Protein AF-A0A8J8BL76-F1 (afdb_monomer)

Radius of gyration: 21.66 Å; Cα contacts (8 Å, |Δi|>4): 478; chains: 1; bounding box: 55×35×61 Å

Structure (mmCIF, N/CA/C/O backbone):
data_AF-A0A8J8BL76-F1
#
_entry.id   AF-A0A8J8BL76-F1
#
loop_
_atom_site.group_PDB
_atom_site.id
_atom_site.type_symbol
_atom_site.label_atom_id
_atom_site.label_alt_id
_atom_site.label_comp_id
_atom_site.label_asym_id
_atom_site.label_entity_id
_atom_site.label_seq_id
_atom_site.pdbx_PDB_ins_code
_atom_site.Cartn_x
_atom_site.Cartn_y
_atom_site.Cartn_z
_atom_site.occupancy
_atom_site.B_iso_or_equiv
_atom_site.auth_seq_id
_atom_site.auth_comp_id
_atom_site.auth_asym_id
_atom_site.auth_atom_id
_atom_site.pdbx_PDB_model_num
ATOM 1 N N . MET A 1 1 ? -15.005 -2.406 31.995 1.00 82.94 1 MET A N 1
ATOM 2 C CA . MET A 1 1 ? -14.512 -1.955 30.675 1.00 82.94 1 MET A CA 1
ATOM 3 C C . MET A 1 1 ? -13.315 -2.784 30.218 1.00 82.94 1 MET A C 1
ATOM 5 O O . MET A 1 1 ? -13.527 -3.658 29.396 1.00 82.94 1 MET A O 1
ATOM 9 N N . LEU A 1 2 ? -12.096 -2.584 30.746 1.00 85.88 2 LEU A N 1
ATOM 10 C CA . LEU A 1 2 ? -10.885 -3.242 30.212 1.00 85.88 2 LEU A CA 1
ATOM 11 C C . LEU A 1 2 ? -10.950 -4.780 30.214 1.00 85.88 2 LEU A C 1
ATOM 13 O O . LEU A 1 2 ? -10.628 -5.379 29.198 1.00 85.88 2 LEU A O 1
ATOM 17 N N . ASN A 1 3 ? -11.451 -5.409 31.284 1.00 87.38 3 ASN A N 1
ATOM 18 C CA . ASN A 1 3 ? -11.612 -6.875 31.344 1.00 87.38 3 ASN A CA 1
ATOM 19 C C . ASN A 1 3 ? -12.500 -7.432 30.224 1.00 87.38 3 ASN A C 1
ATOM 21 O O . ASN A 1 3 ? -12.313 -8.555 29.773 1.00 87.38 3 ASN A O 1
ATOM 25 N N . GLU A 1 4 ? -13.481 -6.648 29.781 1.00 82.69 4 GLU A N 1
ATOM 26 C CA . GLU A 1 4 ? -14.380 -7.054 28.708 1.00 82.69 4 GLU A CA 1
ATOM 27 C C . GLU A 1 4 ? -13.699 -6.868 27.348 1.00 82.69 4 GLU A C 1
ATOM 29 O O . GLU A 1 4 ? -13.672 -7.803 26.548 1.00 82.69 4 GLU A O 1
ATOM 34 N N . LEU A 1 5 ? -13.065 -5.706 27.134 1.00 85.00 5 LEU A N 1
ATOM 35 C CA . LEU A 1 5 ? -12.304 -5.386 25.920 1.00 85.00 5 LEU A CA 1
ATOM 36 C C . LEU A 1 5 ? -11.169 -6.384 25.656 1.00 85.00 5 LEU A C 1
ATOM 38 O O . LEU A 1 5 ? -10.986 -6.811 24.520 1.00 85.00 5 LEU A O 1
ATOM 42 N N . PHE A 1 6 ? -10.443 -6.777 26.703 1.00 87.38 6 PHE A N 1
ATOM 43 C CA . PHE A 1 6 ? -9.298 -7.687 26.633 1.00 87.38 6 PHE A CA 1
ATOM 44 C C . PHE A 1 6 ? -9.645 -9.138 27.010 1.00 87.38 6 PHE A C 1
ATOM 46 O O . PHE A 1 6 ? -8.766 -9.925 27.355 1.00 87.38 6 PHE A O 1
ATOM 53 N N . SER A 1 7 ? -10.921 -9.522 26.906 1.00 90.44 7 SER A N 1
ATOM 54 C CA . SER A 1 7 ? -11.299 -10.939 26.810 1.00 90.44 7 SER A CA 1
ATOM 55 C C . SER A 1 7 ? -10.705 -11.562 25.539 1.00 90.44 7 SER A C 1
ATOM 57 O O . SER A 1 7 ? -10.448 -10.843 24.577 1.00 90.44 7 SER A O 1
ATOM 59 N N . SER A 1 8 ? -10.524 -12.887 25.477 1.00 88.31 8 SER A N 1
ATOM 60 C CA . SER A 1 8 ? -9.943 -13.554 24.293 1.00 88.31 8 SER A CA 1
ATOM 61 C C . SER A 1 8 ? -10.646 -13.155 22.987 1.00 88.31 8 SER A C 1
ATOM 63 O O . SER A 1 8 ? -10.014 -12.671 22.052 1.00 88.31 8 SER A O 1
ATOM 65 N N . SER A 1 9 ? -11.977 -13.234 22.960 1.00 88.25 9 SER A N 1
ATOM 66 C CA . SER A 1 9 ? -12.780 -12.815 21.808 1.00 88.25 9 SER A CA 1
ATOM 67 C C . SER A 1 9 ? -12.799 -11.296 21.581 1.00 88.25 9 SER A C 1
ATOM 69 O O . SER A 1 9 ? -12.959 -10.856 20.444 1.00 88.25 9 SER A O 1
ATOM 71 N N . GLY A 1 10 ? -12.666 -10.481 22.634 1.00 92.69 10 GLY A N 1
ATOM 72 C CA . GLY A 1 10 ? -12.537 -9.025 22.509 1.00 92.69 10 GLY A CA 1
ATOM 73 C C . GLY A 1 10 ? -11.226 -8.622 21.840 1.00 92.69 10 GLY A C 1
ATOM 74 O O . GLY A 1 10 ? -11.237 -7.814 20.910 1.00 92.69 10 GLY A O 1
ATOM 75 N N . VAL A 1 11 ? -10.127 -9.274 22.230 1.00 94.94 11 VAL A N 1
ATOM 76 C CA . VAL A 1 11 ? -8.810 -9.127 21.607 1.00 94.94 11 VAL A CA 1
ATOM 77 C C . VAL A 1 11 ? -8.869 -9.497 20.126 1.00 94.94 11 VAL A C 1
ATOM 79 O O . VAL A 1 11 ? -8.365 -8.737 19.307 1.00 94.94 11 VAL A O 1
ATOM 82 N N . ASP A 1 12 ? -9.527 -10.597 19.752 1.00 95.12 12 ASP A N 1
ATOM 83 C CA . ASP A 1 12 ? -9.634 -11.001 18.343 1.00 95.12 12 ASP A CA 1
ATOM 84 C C . ASP A 1 12 ? -10.415 -9.992 17.487 1.00 95.12 12 ASP A C 1
ATOM 86 O O . ASP A 1 12 ? -10.011 -9.677 16.366 1.00 95.12 12 ASP A O 1
ATOM 90 N N . ILE A 1 13 ? -11.509 -9.435 18.016 1.00 96.62 13 ILE A N 1
ATOM 91 C CA . ILE A 1 13 ? -12.300 -8.406 17.325 1.00 96.62 13 ILE A CA 1
ATOM 92 C C . ILE A 1 13 ? -11.504 -7.103 17.188 1.00 96.62 13 ILE A C 1
ATOM 94 O O . ILE A 1 13 ? -11.452 -6.527 16.098 1.00 96.62 13 ILE A O 1
ATOM 98 N N . LEU A 1 14 ? -10.871 -6.646 18.272 1.00 96.50 14 LEU A N 1
ATOM 99 C CA . LEU A 1 14 ? -10.020 -5.457 18.256 1.00 96.50 14 LEU A CA 1
ATOM 100 C C . LEU A 1 14 ? -8.841 -5.628 17.296 1.00 96.50 14 LEU A C 1
ATOM 102 O O . LEU A 1 14 ? -8.562 -4.714 16.526 1.00 96.50 14 LEU A O 1
ATOM 106 N N . ARG A 1 15 ? -8.213 -6.810 17.259 1.00 95.31 15 ARG A N 1
ATOM 107 C CA . ARG A 1 15 ? -7.109 -7.106 16.341 1.00 95.31 15 ARG A CA 1
ATOM 108 C C . ARG A 1 15 ? -7.522 -6.918 14.887 1.00 95.31 15 ARG A C 1
ATOM 110 O O . ARG A 1 15 ? -6.814 -6.241 14.149 1.00 95.31 15 ARG A O 1
ATOM 117 N N . VAL A 1 16 ? -8.678 -7.450 14.481 1.00 95.50 16 VAL A N 1
ATOM 118 C CA . VAL A 1 16 ? -9.190 -7.280 13.108 1.00 95.50 16 VAL A CA 1
ATOM 119 C C . VAL A 1 16 ? -9.443 -5.804 12.786 1.00 95.50 16 VAL A C 1
ATOM 121 O O . VAL A 1 16 ? -9.019 -5.323 11.735 1.00 95.50 16 VAL A O 1
ATOM 124 N N . LEU A 1 17 ? -10.076 -5.064 13.702 1.00 95.62 17 LEU A N 1
ATOM 125 C CA . LEU A 1 17 ? -10.344 -3.632 13.524 1.00 95.62 17 LEU A CA 1
ATOM 126 C C . LEU A 1 17 ? -9.051 -2.803 13.427 1.00 95.62 17 LEU A C 1
ATOM 128 O O . LEU A 1 17 ? -8.953 -1.918 12.580 1.00 95.62 17 LEU A O 1
ATOM 132 N N . CYS A 1 18 ? -8.050 -3.096 14.262 1.00 93.81 18 CYS A N 1
ATOM 133 C CA . CYS A 1 18 ? -6.768 -2.390 14.280 1.00 93.81 18 CYS A CA 1
ATOM 134 C C . CYS A 1 18 ? -5.845 -2.778 13.115 1.00 93.81 18 CYS A C 1
ATOM 136 O O . CYS A 1 18 ? -5.028 -1.960 12.699 1.00 93.81 18 CYS A O 1
ATOM 138 N N . MET A 1 19 ? -5.960 -3.996 12.573 1.00 90.31 19 MET A N 1
ATOM 139 C CA . MET A 1 19 ? -5.196 -4.437 11.397 1.00 90.31 19 MET A CA 1
ATOM 140 C C . MET A 1 19 ? -5.692 -3.813 10.089 1.00 90.31 19 MET A C 1
ATOM 142 O O . MET A 1 19 ? -4.948 -3.781 9.113 1.00 90.31 19 MET A O 1
ATOM 146 N N . ALA A 1 20 ? -6.931 -3.319 10.054 1.00 90.88 20 ALA A N 1
ATOM 147 C CA . ALA A 1 20 ? -7.507 -2.665 8.886 1.00 90.88 20 ALA A CA 1
ATOM 148 C C . ALA A 1 20 ? -8.243 -1.374 9.295 1.00 90.88 20 ALA A C 1
ATOM 150 O O . ALA A 1 20 ? -9.467 -1.296 9.160 1.00 90.88 20 ALA A O 1
ATOM 151 N N . PRO A 1 21 ? -7.517 -0.336 9.759 1.00 91.62 21 PRO A N 1
ATOM 152 C CA . PRO A 1 21 ? -8.112 0.831 10.422 1.00 91.62 21 PRO A CA 1
ATOM 153 C C . PRO A 1 21 ? -9.070 1.640 9.539 1.00 91.62 21 PRO A C 1
ATOM 155 O O . PRO A 1 21 ? -9.947 2.333 10.047 1.00 91.62 21 PRO A O 1
ATOM 158 N N . TYR A 1 22 ? -8.934 1.527 8.217 1.00 92.69 22 TYR A N 1
ATOM 159 C CA . TYR A 1 22 ? -9.787 2.200 7.235 1.00 92.69 22 TYR A CA 1
ATOM 160 C C . TYR A 1 22 ? -10.890 1.318 6.657 1.00 92.69 22 TYR A C 1
ATOM 162 O O . TYR A 1 22 ? -11.748 1.817 5.930 1.00 92.69 22 TYR A O 1
ATOM 170 N N . LYS A 1 23 ? -10.878 0.011 6.941 1.00 93.06 23 LYS A N 1
ATOM 171 C CA . LYS A 1 23 ? -11.893 -0.903 6.427 1.00 93.06 23 LYS A CA 1
ATOM 172 C C . LYS A 1 23 ? -13.168 -0.761 7.250 1.00 93.06 23 LYS A C 1
ATOM 174 O O . LYS A 1 23 ? -13.156 -0.843 8.474 1.00 93.06 23 LYS A O 1
ATOM 179 N N . GLU A 1 24 ? -14.276 -0.575 6.550 1.00 94.75 24 GLU A N 1
ATOM 180 C CA . GLU A 1 24 ? -15.608 -0.657 7.128 1.00 94.75 24 GLU A CA 1
ATOM 181 C C . GLU A 1 24 ? -16.103 -2.103 7.062 1.00 94.75 24 GLU A C 1
ATOM 183 O O . GLU A 1 24 ? -16.298 -2.650 5.978 1.00 94.75 24 GLU A O 1
ATOM 188 N N . PHE A 1 25 ? -16.313 -2.719 8.222 1.00 97.38 25 PHE A N 1
ATOM 189 C CA . PHE A 1 25 ? -16.780 -4.097 8.326 1.00 97.38 25 PHE A CA 1
ATOM 190 C C . PHE A 1 25 ? -18.280 -4.147 8.569 1.00 97.38 25 PHE A C 1
ATOM 192 O O . PHE A 1 25 ? -18.801 -3.405 9.399 1.00 97.38 25 PHE A O 1
ATOM 199 N N . TYR A 1 26 ? -18.974 -5.094 7.946 1.00 96.44 26 TYR A N 1
ATOM 200 C CA . TYR A 1 26 ? -20.301 -5.482 8.426 1.00 96.44 26 TYR A CA 1
ATOM 201 C C . TYR A 1 26 ? -20.203 -6.562 9.507 1.00 96.44 26 TYR A C 1
ATOM 203 O O . TYR A 1 26 ? -19.228 -7.307 9.575 1.00 96.44 26 TYR A O 1
ATOM 211 N N . LEU A 1 27 ? -21.241 -6.690 10.343 1.00 96.44 27 LEU A N 1
ATOM 212 C CA . LEU A 1 27 ? -21.228 -7.577 11.518 1.00 96.44 27 LEU A CA 1
ATOM 213 C C . LEU A 1 27 ? -20.762 -9.010 11.201 1.00 96.44 27 LEU A C 1
ATOM 215 O O . LEU A 1 27 ? -19.901 -9.551 11.889 1.00 96.44 27 LEU A O 1
ATOM 219 N N . ARG A 1 28 ? -21.332 -9.631 10.160 1.00 95.88 28 ARG A N 1
ATOM 220 C CA . ARG A 1 28 ? -21.001 -11.016 9.779 1.00 95.88 28 ARG A CA 1
ATOM 221 C C . ARG A 1 28 ? -19.577 -11.157 9.234 1.00 95.88 28 ARG A C 1
ATOM 223 O O . ARG A 1 28 ? -18.971 -12.206 9.424 1.00 95.88 28 ARG A O 1
ATOM 230 N N . GLU A 1 29 ? -19.051 -10.126 8.578 1.00 97.00 29 GLU A N 1
ATOM 231 C CA . GLU A 1 29 ? -17.660 -10.090 8.119 1.00 97.00 29 GLU A CA 1
ATOM 232 C C . GLU A 1 29 ? -16.710 -10.068 9.303 1.00 97.00 29 GLU A C 1
ATOM 234 O O . GLU A 1 29 ? -15.830 -10.916 9.399 1.00 97.00 29 GLU A O 1
ATOM 239 N N . LEU A 1 30 ? -16.946 -9.142 10.236 1.00 97.00 30 LEU A N 1
ATOM 240 C CA . LEU A 1 30 ? -16.112 -8.984 11.416 1.00 97.00 30 LEU A CA 1
ATOM 241 C C . LEU A 1 30 ? -16.139 -10.246 12.279 1.00 97.00 30 LEU A C 1
ATOM 243 O O . LEU A 1 30 ? -15.091 -10.696 12.732 1.00 97.00 30 LEU A O 1
ATOM 247 N N . ALA A 1 31 ? -17.314 -10.857 12.457 1.00 97.44 31 ALA A N 1
ATOM 248 C CA . ALA A 1 31 ? -17.462 -12.130 13.159 1.00 97.44 31 ALA A CA 1
ATOM 249 C C . ALA A 1 31 ? -16.626 -13.240 12.498 1.00 97.44 31 ALA A C 1
ATOM 251 O O . ALA A 1 31 ? -15.868 -13.937 13.169 1.00 97.44 31 ALA A O 1
ATOM 252 N N . LYS A 1 32 ? -16.700 -13.358 11.166 1.00 97.56 32 LYS A N 1
ATOM 253 C CA . LYS A 1 32 ? -15.932 -14.344 10.397 1.00 97.56 32 LYS A CA 1
ATOM 254 C C . LYS A 1 32 ? -14.423 -14.118 10.512 1.00 97.56 32 LYS A C 1
ATOM 256 O O . LYS A 1 32 ? -13.693 -15.074 10.753 1.00 97.56 32 LYS A O 1
ATOM 261 N N . GLU A 1 33 ? -13.956 -12.885 10.328 1.00 96.69 33 GLU A N 1
ATOM 262 C CA . GLU A 1 33 ? -12.524 -12.559 10.362 1.00 96.69 33 GLU A CA 1
ATOM 263 C C . GLU A 1 33 ? -11.927 -12.699 11.766 1.00 96.69 33 GLU A C 1
ATOM 265 O O . GLU A 1 33 ? -10.826 -13.223 11.910 1.00 96.69 33 GLU A O 1
ATOM 270 N N . SER A 1 34 ? -12.679 -12.315 12.801 1.00 96.06 34 SER A N 1
ATOM 271 C CA . SER A 1 34 ? -12.271 -12.486 14.204 1.00 96.06 34 SER A CA 1
ATOM 272 C C . SER A 1 34 ? -12.492 -13.903 14.735 1.00 96.06 34 SER A C 1
ATOM 274 O O . SER A 1 34 ? -12.160 -14.174 15.882 1.00 96.06 34 SER A O 1
ATOM 276 N N . LYS A 1 35 ? -13.062 -14.814 13.932 1.00 96.62 35 LYS A N 1
ATOM 277 C CA . LYS A 1 35 ? -13.439 -16.176 14.349 1.00 96.62 35 LYS A CA 1
ATOM 278 C C . LYS A 1 35 ? -14.349 -16.189 15.593 1.00 96.62 35 LYS A C 1
ATOM 280 O O . LYS A 1 35 ? -14.258 -17.083 16.429 1.00 96.62 35 LYS A O 1
ATOM 285 N N . THR A 1 36 ? -15.255 -15.216 15.698 1.00 95.88 36 THR A N 1
ATOM 286 C CA . THR A 1 36 ? -16.240 -15.096 16.787 1.00 95.88 36 THR A CA 1
ATOM 287 C C . THR A 1 36 ? -17.675 -15.299 16.283 1.00 95.88 36 THR A C 1
ATOM 289 O O . THR A 1 36 ? -17.947 -15.267 15.082 1.00 95.88 36 THR A O 1
ATOM 292 N N . SER A 1 37 ? -18.631 -15.538 17.190 1.00 96.12 37 SER A N 1
ATOM 293 C CA . SER A 1 37 ? -20.046 -15.666 16.811 1.00 96.12 37 SER A CA 1
ATOM 294 C C . SER A 1 37 ? -20.696 -14.291 16.587 1.00 96.12 37 SER A C 1
ATOM 296 O O . SER A 1 37 ? -20.416 -13.369 17.354 1.00 96.12 37 SER A O 1
ATOM 298 N N . PRO A 1 38 ? -21.638 -14.133 15.631 1.00 96.50 38 PRO A N 1
ATOM 299 C CA . PRO A 1 38 ? -22.285 -12.841 15.369 1.00 96.50 38 PRO A CA 1
ATOM 300 C C . PRO A 1 38 ? -22.939 -12.198 16.602 1.00 96.50 38 PRO A C 1
ATOM 302 O O . PRO A 1 38 ? -22.891 -10.980 16.764 1.00 96.50 38 PRO A O 1
ATOM 305 N N . ALA A 1 39 ? -23.517 -13.008 17.495 1.00 95.50 39 ALA A N 1
ATOM 306 C CA . ALA A 1 39 ? -24.109 -12.528 18.743 1.00 95.50 39 ALA A CA 1
ATOM 307 C C . ALA A 1 39 ? -23.049 -11.962 19.703 1.00 95.50 39 ALA A C 1
ATOM 309 O O . ALA A 1 39 ? -23.260 -10.920 20.325 1.00 95.50 39 ALA A O 1
ATOM 310 N N . HIS A 1 40 ? -21.891 -12.621 19.819 1.00 93.31 40 HIS A N 1
ATOM 311 C CA . HIS A 1 40 ? -20.780 -12.108 20.615 1.00 93.31 40 HIS A CA 1
ATOM 312 C C . HIS A 1 40 ? -20.178 -10.846 19.987 1.00 93.31 40 HIS A C 1
ATOM 314 O O . HIS A 1 40 ? -20.023 -9.840 20.678 1.00 93.31 40 HIS A O 1
ATOM 320 N N . THR A 1 41 ? -19.920 -10.856 18.674 1.00 96.75 41 THR A N 1
ATOM 321 C CA . THR A 1 41 ? -19.408 -9.690 17.941 1.00 96.75 41 THR A CA 1
ATOM 322 C C . THR A 1 41 ? -20.324 -8.481 18.104 1.00 96.75 41 THR A C 1
ATOM 324 O O . THR A 1 41 ? -19.843 -7.384 18.362 1.00 96.75 41 THR A O 1
ATOM 327 N N . SER A 1 42 ? -21.646 -8.670 18.027 1.00 96.31 42 SER A N 1
ATOM 328 C CA . SER A 1 42 ? -22.607 -7.577 18.205 1.00 96.31 42 SER A CA 1
ATOM 329 C C . SER A 1 42 ? -22.565 -6.994 19.617 1.00 96.31 42 SER A C 1
ATOM 331 O O . SER A 1 42 ? -22.613 -5.774 19.764 1.00 96.31 42 SER A O 1
ATOM 333 N N . ARG A 1 43 ? -22.469 -7.839 20.655 1.00 94.75 43 ARG A N 1
ATOM 334 C CA . ARG A 1 43 ? -22.335 -7.375 22.046 1.00 94.75 43 ARG A CA 1
ATOM 335 C C . ARG A 1 43 ? -21.047 -6.577 22.238 1.00 94.75 43 ARG A C 1
ATOM 337 O O . ARG A 1 43 ? -21.097 -5.469 22.764 1.00 94.75 43 ARG A O 1
ATOM 344 N N . MET A 1 44 ? -19.929 -7.099 21.732 1.00 96.06 44 MET A N 1
ATOM 345 C CA . MET A 1 44 ? -18.637 -6.417 21.782 1.00 96.06 44 MET A CA 1
ATOM 346 C C . MET A 1 44 ? -18.674 -5.075 21.043 1.00 96.06 44 MET A C 1
ATOM 348 O O . MET A 1 44 ? -18.265 -4.063 21.598 1.00 96.06 44 MET A O 1
ATOM 352 N N . LEU A 1 45 ? -19.225 -5.024 19.826 1.00 96.44 45 LEU A N 1
ATOM 353 C CA . LEU A 1 45 ? -19.365 -3.778 19.067 1.00 96.44 45 LEU A CA 1
ATOM 354 C C . LEU A 1 45 ? -20.192 -2.731 19.818 1.00 96.44 45 LEU A C 1
ATOM 356 O O . LEU A 1 45 ? -19.812 -1.564 19.832 1.00 96.44 45 LEU A O 1
ATOM 360 N N . ASN A 1 46 ? -21.287 -3.130 20.472 1.00 95.06 46 ASN A N 1
ATOM 361 C CA . ASN A 1 46 ? -22.080 -2.212 21.294 1.00 95.06 46 ASN A CA 1
ATOM 362 C C . ASN A 1 46 ? -21.255 -1.621 22.443 1.00 95.06 46 ASN A C 1
ATOM 364 O O . ASN A 1 46 ? -21.348 -0.424 22.713 1.00 95.06 46 ASN A O 1
ATOM 368 N N . ASN A 1 47 ? -20.412 -2.434 23.079 1.00 94.38 47 ASN A N 1
ATOM 369 C CA . ASN A 1 47 ? -19.517 -1.967 24.129 1.00 94.38 47 ASN A CA 1
ATOM 370 C C . ASN A 1 47 ? -18.414 -1.036 23.589 1.00 94.38 47 ASN A C 1
ATOM 372 O O . ASN A 1 47 ? -18.185 0.047 24.123 1.00 94.38 47 ASN A O 1
ATOM 376 N N . LEU A 1 48 ? -17.785 -1.400 22.470 1.00 96.19 48 LEU A N 1
ATOM 377 C CA . LEU A 1 48 ? -16.784 -0.567 21.799 1.00 96.19 48 LEU A CA 1
ATOM 378 C C . LEU A 1 48 ? -17.356 0.794 21.378 1.00 96.19 48 LEU A C 1
ATOM 380 O O . LEU A 1 48 ? -16.695 1.813 21.567 1.00 96.19 48 LEU A O 1
ATOM 384 N N . MET A 1 49 ? -18.590 0.832 20.863 1.00 96.12 49 MET A N 1
ATOM 385 C CA . MET A 1 49 ? -19.289 2.079 20.529 1.00 96.12 49 MET A CA 1
ATOM 386 C C . MET A 1 49 ? -19.590 2.916 21.777 1.00 96.12 49 MET A C 1
ATOM 388 O O . MET A 1 49 ? -19.367 4.122 21.764 1.00 96.12 49 MET A O 1
ATOM 392 N N . LYS A 1 50 ? -20.024 2.290 22.881 1.00 95.19 50 LYS A N 1
ATOM 393 C CA . LYS A 1 50 ? -20.261 2.976 24.165 1.00 95.19 50 LYS A CA 1
ATOM 394 C C . LYS A 1 50 ? -19.012 3.705 24.677 1.00 95.19 50 LYS A C 1
ATOM 396 O O . LYS A 1 50 ? -19.128 4.739 25.328 1.00 95.19 50 LYS A O 1
ATOM 401 N N . HIS A 1 51 ? -17.829 3.177 24.372 1.00 94.25 51 HIS A N 1
ATOM 402 C CA . HIS A 1 51 ? -16.541 3.757 24.754 1.00 94.25 51 HIS A CA 1
ATOM 403 C C . HIS A 1 51 ? -15.869 4.579 23.643 1.00 94.25 51 HIS A C 1
ATOM 405 O O . HIS A 1 51 ? -14.710 4.958 23.794 1.00 94.25 51 HIS A O 1
ATOM 411 N N . ASN A 1 52 ? -16.580 4.876 22.547 1.00 94.81 52 ASN A N 1
ATOM 412 C CA . ASN A 1 52 ? -16.059 5.600 21.384 1.00 94.81 52 ASN A CA 1
ATOM 413 C C . ASN A 1 52 ? -14.777 4.972 20.796 1.00 94.81 52 ASN A C 1
ATOM 415 O O . ASN A 1 52 ? -13.905 5.668 20.294 1.00 94.81 52 ASN A O 1
ATOM 419 N N . ILE A 1 53 ? -14.629 3.648 20.882 1.00 96.31 53 ILE A N 1
ATOM 420 C CA . ILE A 1 53 ? -13.517 2.924 20.245 1.00 96.31 53 ILE A CA 1
ATOM 421 C C . ILE A 1 53 ? -13.860 2.609 18.787 1.00 96.31 53 ILE A C 1
ATOM 423 O O . ILE A 1 53 ? -12.984 2.560 17.927 1.00 96.31 53 ILE A O 1
ATOM 427 N N . VAL A 1 54 ? -15.145 2.397 18.501 1.00 97.12 54 VAL A N 1
ATOM 428 C CA . VAL A 1 54 ? -15.667 2.069 17.174 1.00 97.12 54 VAL A CA 1
ATOM 429 C C . VAL A 1 54 ? -16.758 3.058 16.797 1.00 97.12 54 VAL A C 1
ATOM 431 O O . VAL A 1 54 ? -17.646 3.337 17.602 1.00 97.12 54 VAL A O 1
ATOM 434 N N . LYS A 1 55 ? -16.728 3.523 15.548 1.00 95.75 55 LYS A N 1
ATOM 435 C CA . LYS A 1 55 ? -17.801 4.294 14.919 1.00 95.75 55 LYS A CA 1
ATOM 436 C C . LYS A 1 55 ? -18.652 3.406 14.016 1.00 95.75 55 LYS A C 1
ATOM 438 O O . LYS A 1 55 ? -18.173 2.422 13.447 1.00 95.75 55 LY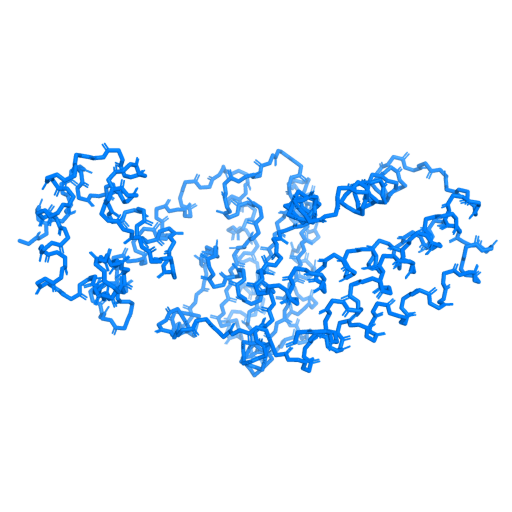S A O 1
ATOM 443 N N . LYS A 1 56 ? -19.932 3.767 13.898 1.00 96.19 56 LYS A N 1
ATOM 444 C CA . LYS A 1 56 ? -20.934 3.064 13.094 1.00 96.19 56 LYS A CA 1
ATOM 445 C C . LYS A 1 56 ? -21.475 3.973 11.998 1.00 96.19 56 LYS A C 1
ATOM 447 O O . LYS A 1 56 ? -21.902 5.089 12.281 1.00 96.19 56 LYS A O 1
ATOM 452 N N . ARG A 1 57 ? -21.544 3.461 10.771 1.00 95.56 57 ARG A N 1
ATOM 453 C CA . ARG A 1 57 ? -22.189 4.114 9.626 1.00 95.56 57 ARG A CA 1
ATOM 454 C C . ARG A 1 57 ? -23.312 3.230 9.090 1.00 95.56 57 ARG A C 1
ATOM 456 O O . ARG A 1 57 ? -23.151 2.019 8.975 1.00 95.56 57 ARG A O 1
ATOM 463 N N . LYS A 1 58 ? -24.452 3.830 8.745 1.00 94.31 58 LYS A N 1
ATOM 464 C CA . LYS A 1 58 ? -25.555 3.143 8.057 1.00 94.31 58 LYS A CA 1
ATOM 465 C C . LYS A 1 58 ? -25.482 3.396 6.556 1.00 94.31 58 LYS A C 1
ATOM 467 O O . LYS A 1 58 ? -25.348 4.542 6.137 1.00 94.31 58 LYS A O 1
ATOM 472 N N . ALA A 1 59 ? -25.610 2.340 5.756 1.00 91.38 59 ALA A N 1
ATOM 473 C CA . ALA A 1 59 ? -25.807 2.439 4.310 1.00 91.38 59 ALA A CA 1
ATOM 474 C C . ALA A 1 59 ? -26.956 1.509 3.897 1.00 91.38 59 ALA A C 1
ATOM 476 O O . ALA A 1 59 ? -26.838 0.283 3.961 1.00 91.38 59 ALA A O 1
ATOM 477 N N . GLY A 1 60 ? -28.098 2.089 3.521 1.00 90.81 60 GLY A N 1
ATOM 478 C CA . GLY A 1 60 ? -29.323 1.323 3.288 1.00 90.81 60 GLY A CA 1
ATOM 479 C C . GLY A 1 60 ? -29.748 0.549 4.541 1.00 90.81 60 GLY A C 1
ATOM 480 O O . GLY A 1 60 ? -29.953 1.136 5.601 1.00 90.81 60 GLY A O 1
ATOM 481 N N . ARG A 1 61 ? -29.867 -0.780 4.423 1.00 88.50 61 ARG A N 1
ATOM 482 C CA . ARG A 1 61 ? -30.240 -1.683 5.532 1.00 88.50 61 ARG A CA 1
ATOM 483 C C . ARG A 1 61 ? -29.042 -2.259 6.295 1.00 88.50 61 ARG A C 1
ATOM 485 O O . ARG A 1 61 ? -29.240 -3.078 7.188 1.00 88.50 61 ARG A O 1
ATOM 492 N N . GLN A 1 62 ? -27.819 -1.885 5.926 1.00 92.75 62 GLN A N 1
ATOM 493 C CA . GLN A 1 62 ? -26.604 -2.490 6.456 1.00 92.75 62 GLN A CA 1
ATOM 494 C C . GLN A 1 62 ? -25.841 -1.517 7.355 1.00 92.75 62 GLN A C 1
ATOM 496 O O . GLN A 1 62 ? -25.678 -0.336 7.041 1.00 92.75 62 GLN A O 1
ATOM 501 N N . ASP A 1 63 ? -25.377 -2.052 8.481 1.00 95.56 63 ASP A N 1
ATOM 502 C CA . ASP A 1 63 ? -24.524 -1.361 9.436 1.00 95.56 63 ASP A CA 1
ATOM 503 C C . ASP A 1 63 ? -23.053 -1.692 9.161 1.00 95.56 63 ASP A C 1
ATOM 505 O O . ASP A 1 63 ? -22.692 -2.861 8.983 1.00 95.56 63 ASP A O 1
ATOM 509 N N . PHE A 1 64 ? -22.221 -0.656 9.168 1.00 97.06 64 PHE A N 1
ATOM 510 C CA . PHE A 1 64 ? -20.781 -0.718 8.970 1.00 97.06 64 PHE A CA 1
ATOM 511 C C . PHE A 1 64 ? -20.057 -0.201 10.207 1.00 97.06 64 PHE A C 1
ATOM 513 O O . PHE A 1 64 ? -20.468 0.800 10.793 1.00 97.06 64 PHE A O 1
ATOM 520 N N . TYR A 1 65 ? -18.979 -0.877 10.588 1.00 97.62 65 TYR A N 1
ATOM 521 C CA . TYR A 1 65 ? -18.214 -0.617 11.801 1.00 97.62 65 TYR A CA 1
ATOM 522 C C . TYR A 1 65 ? -16.741 -0.421 11.462 1.00 97.62 65 TYR A C 1
ATOM 524 O O . TYR A 1 65 ? -16.175 -1.178 10.670 1.00 97.62 65 TYR A O 1
ATOM 532 N N . ARG A 1 66 ? -16.117 0.576 12.089 1.00 96.31 66 ARG A N 1
ATOM 533 C CA . ARG A 1 66 ? -14.689 0.876 11.948 1.00 96.31 66 ARG A CA 1
ATOM 534 C C . ARG A 1 66 ? -14.135 1.413 13.259 1.00 96.31 66 ARG A C 1
ATOM 536 O O . ARG A 1 66 ? -14.859 2.080 13.994 1.00 96.31 66 ARG A O 1
ATOM 543 N N . ILE A 1 67 ? -12.861 1.157 13.541 1.00 96.31 67 ILE A N 1
ATOM 544 C CA . ILE A 1 67 ? -12.165 1.822 14.647 1.00 96.31 67 ILE A CA 1
ATOM 545 C C . ILE A 1 67 ? -12.186 3.350 14.462 1.00 96.31 67 ILE A C 1
ATOM 547 O O . ILE A 1 67 ? -12.037 3.862 13.348 1.00 96.31 67 ILE A O 1
ATOM 551 N N . ASP A 1 68 ? -12.410 4.077 15.554 1.00 95.44 68 ASP A N 1
ATOM 552 C CA . ASP A 1 68 ? -12.503 5.537 15.562 1.00 95.44 68 ASP A CA 1
ATOM 553 C C . ASP A 1 68 ? -11.205 6.168 16.083 1.00 95.44 68 ASP A C 1
ATOM 555 O O . ASP A 1 68 ? -11.107 6.566 17.241 1.00 95.44 68 ASP A O 1
ATOM 559 N N . LEU A 1 69 ? -10.177 6.230 15.229 1.00 93.50 69 LEU A N 1
ATOM 560 C CA . LEU A 1 69 ? -8.837 6.708 15.608 1.00 93.50 69 LEU A CA 1
ATOM 561 C C . LEU A 1 69 ? -8.782 8.191 16.009 1.00 93.50 69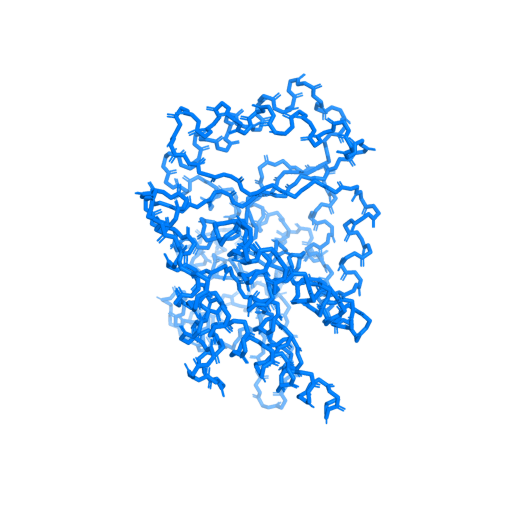 LEU A C 1
ATOM 563 O O . LEU A 1 69 ? -7.801 8.616 16.619 1.00 93.50 69 LEU A O 1
ATOM 567 N N . GLU A 1 70 ? -9.834 8.971 15.744 1.00 92.12 70 GLU A N 1
ATOM 568 C CA . GLU A 1 70 ? -9.971 10.332 16.278 1.00 92.12 70 GLU A CA 1
ATOM 569 C C . GLU A 1 70 ? -10.092 10.338 17.810 1.00 92.12 70 GLU A C 1
ATOM 571 O O . GLU A 1 70 ? -9.826 11.348 18.464 1.00 92.12 70 GLU A O 1
ATOM 576 N N . LYS A 1 71 ? -10.483 9.205 18.406 1.00 93.50 71 LYS A N 1
ATOM 577 C CA . LYS A 1 71 ? -10.664 9.052 19.847 1.00 93.50 71 LYS A CA 1
ATOM 578 C C . LYS A 1 71 ? -9.394 8.512 20.484 1.00 93.50 71 LYS A C 1
ATOM 580 O O . LYS A 1 71 ? -8.834 7.498 20.072 1.00 93.50 71 LYS A O 1
ATOM 585 N N . GLN A 1 72 ? -8.969 9.167 21.561 1.00 91.00 72 GLN A N 1
ATOM 586 C CA . GLN A 1 72 ? -7.694 8.888 22.219 1.00 91.00 72 GLN A CA 1
ATOM 587 C C . GLN A 1 72 ? -7.566 7.428 22.689 1.00 91.00 72 GLN A C 1
ATOM 589 O O . GLN A 1 72 ? -6.529 6.803 22.478 1.00 91.00 72 GLN A O 1
ATOM 594 N N . LEU A 1 73 ? -8.626 6.854 23.272 1.00 92.62 73 LEU A N 1
ATOM 595 C CA . LEU A 1 73 ? -8.613 5.454 23.707 1.00 92.62 73 LEU A CA 1
ATOM 596 C C . LEU A 1 73 ? -8.452 4.487 22.524 1.00 92.62 73 LEU A C 1
ATOM 598 O O . LEU A 1 73 ? -7.672 3.541 22.612 1.00 92.62 73 LEU A O 1
ATOM 602 N N . ALA A 1 74 ? -9.140 4.743 21.409 1.00 93.81 74 ALA A N 1
ATOM 603 C CA . ALA A 1 74 ? -9.004 3.942 20.196 1.00 93.81 74 ALA A CA 1
ATOM 604 C C . ALA A 1 74 ? -7.579 4.019 19.632 1.00 93.81 74 ALA A C 1
ATOM 606 O O . ALA A 1 74 ? -7.019 2.991 19.261 1.00 93.81 74 ALA A O 1
ATOM 607 N N . ALA A 1 75 ? -6.972 5.211 19.627 1.00 90.81 75 ALA A N 1
ATOM 608 C CA . ALA A 1 75 ? -5.594 5.411 19.186 1.00 90.81 75 ALA A CA 1
ATOM 609 C C . ALA A 1 75 ? -4.579 4.652 20.065 1.00 90.81 75 ALA A C 1
ATOM 611 O O . ALA A 1 75 ? -3.666 4.020 19.538 1.00 90.81 75 ALA A O 1
ATOM 612 N N . TYR A 1 76 ? -4.752 4.636 21.394 1.00 91.75 76 TYR A N 1
ATOM 613 C CA . TYR A 1 76 ? -3.895 3.830 22.276 1.00 91.75 76 TYR A CA 1
ATOM 614 C C . TYR A 1 76 ? -4.050 2.327 22.038 1.00 91.75 76 TYR A C 1
ATOM 616 O O . TYR A 1 76 ? -3.048 1.618 21.963 1.00 91.75 76 TYR A O 1
ATOM 624 N N . ILE A 1 77 ? -5.286 1.842 21.882 1.00 93.31 77 ILE A N 1
ATOM 625 C CA . ILE A 1 77 ? -5.547 0.433 21.561 1.00 93.31 77 ILE A CA 1
ATOM 626 C C . ILE A 1 77 ? -4.903 0.077 20.217 1.00 93.31 77 ILE A C 1
ATOM 628 O O . ILE A 1 77 ? -4.192 -0.918 20.115 1.00 93.31 77 ILE A O 1
ATOM 632 N N . PHE A 1 78 ? -5.083 0.921 19.204 1.00 91.44 78 PHE A N 1
ATOM 633 C CA . PHE A 1 78 ? -4.459 0.753 17.898 1.00 91.44 78 PHE A CA 1
ATOM 634 C C . PHE A 1 78 ? -2.931 0.648 17.990 1.00 91.44 78 PHE A C 1
ATOM 636 O O . PHE A 1 78 ? -2.352 -0.277 17.418 1.00 91.44 78 PHE A O 1
ATOM 643 N N . ASN A 1 79 ? -2.289 1.531 18.762 1.00 89.19 79 ASN A N 1
ATOM 644 C CA . ASN A 1 79 ? -0.843 1.502 18.982 1.00 89.19 79 ASN A CA 1
ATOM 645 C C . ASN A 1 79 ? -0.385 0.209 19.674 1.00 89.19 79 ASN A C 1
ATOM 647 O O . ASN A 1 79 ? 0.647 -0.346 19.300 1.00 89.19 79 ASN A O 1
ATOM 651 N N . LEU A 1 80 ? -1.161 -0.309 20.632 1.00 92.00 80 LEU A N 1
ATOM 652 C CA . LEU A 1 80 ? -0.869 -1.583 21.292 1.00 92.00 80 LEU A CA 1
ATOM 653 C C . LEU A 1 80 ? -0.893 -2.758 20.300 1.00 92.00 80 LEU A C 1
ATOM 655 O O . LEU A 1 80 ? 0.043 -3.554 20.266 1.00 92.00 80 LEU A O 1
ATOM 659 N N . PHE A 1 81 ? -1.915 -2.838 19.444 1.00 91.81 81 PHE A N 1
ATOM 660 C CA . PHE A 1 81 ? -1.992 -3.870 18.401 1.00 91.81 81 PHE A CA 1
ATOM 661 C C . PHE A 1 81 ? -0.929 -3.687 17.306 1.00 91.81 81 PHE A C 1
ATOM 663 O O . PHE A 1 81 ? -0.448 -4.663 16.734 1.00 91.81 81 PHE A O 1
ATOM 670 N N . HIS A 1 82 ? -0.509 -2.453 17.021 1.00 87.88 82 HIS A N 1
ATOM 671 C CA . HIS A 1 82 ? 0.626 -2.196 16.129 1.00 87.88 82 HIS A CA 1
ATOM 672 C C . HIS A 1 82 ? 1.955 -2.664 16.725 1.00 87.88 82 HIS A C 1
ATOM 674 O O . HIS A 1 82 ? 2.784 -3.217 15.999 1.00 87.88 82 HIS A O 1
ATOM 680 N N . LEU A 1 83 ? 2.143 -2.511 18.038 1.00 91.00 83 LEU A N 1
ATOM 681 C CA . LEU A 1 83 ? 3.293 -3.073 18.739 1.00 91.00 83 LEU A CA 1
ATOM 682 C C . LEU A 1 83 ? 3.264 -4.607 18.709 1.00 91.00 83 LEU A C 1
ATOM 684 O O . LEU A 1 83 ? 4.276 -5.211 18.364 1.00 91.00 83 LEU A O 1
ATOM 688 N N . GLU A 1 84 ? 2.111 -5.236 18.978 1.00 92.88 84 GLU A N 1
ATOM 689 C CA . GLU A 1 84 ? 1.928 -6.692 18.817 1.00 92.88 84 GLU A CA 1
ATOM 690 C C . GLU A 1 84 ? 2.340 -7.134 17.404 1.00 92.88 84 GLU A C 1
ATOM 692 O O . GLU A 1 84 ? 3.132 -8.062 17.240 1.00 92.88 84 GLU A O 1
ATOM 697 N N . ARG A 1 85 ? 1.883 -6.413 16.373 1.00 90.88 85 ARG A N 1
ATOM 698 C CA . ARG A 1 85 ? 2.210 -6.701 14.973 1.00 90.88 85 ARG A CA 1
ATOM 699 C C . ARG A 1 85 ? 3.709 -6.596 14.690 1.00 90.88 85 ARG A C 1
ATOM 701 O O . ARG A 1 85 ? 4.260 -7.497 14.062 1.00 90.88 85 ARG A O 1
ATOM 708 N N . ARG A 1 86 ? 4.383 -5.552 15.183 1.00 92.56 86 ARG A N 1
ATOM 709 C CA . ARG A 1 86 ? 5.847 -5.419 15.091 1.00 92.56 86 ARG A CA 1
ATOM 710 C C . ARG A 1 86 ? 6.558 -6.593 15.765 1.00 92.56 86 ARG A C 1
ATOM 712 O O . ARG A 1 86 ? 7.497 -7.142 15.195 1.00 92.56 86 ARG A O 1
ATOM 719 N N . LEU A 1 87 ? 6.111 -6.992 16.955 1.00 92.56 87 LEU A N 1
ATOM 720 C CA . LEU A 1 87 ? 6.689 -8.120 17.689 1.00 92.56 87 LEU A CA 1
ATOM 721 C C . LEU A 1 87 ? 6.443 -9.458 16.980 1.00 92.56 87 LEU A C 1
ATOM 723 O O . LEU A 1 87 ? 7.286 -10.344 17.074 1.00 92.56 87 LEU A O 1
ATOM 727 N N . SER A 1 88 ? 5.345 -9.586 16.235 1.00 91.94 88 SER A N 1
ATOM 728 C CA . SER A 1 88 ? 5.006 -10.786 15.458 1.00 91.94 88 SER A CA 1
ATOM 729 C C . SER A 1 88 ? 5.742 -10.921 14.119 1.00 91.94 88 SER A C 1
ATOM 731 O O . SER A 1 88 ? 5.594 -11.942 13.448 1.00 91.94 88 SER A O 1
ATOM 733 N N . LEU A 1 89 ? 6.518 -9.911 13.705 1.00 91.81 89 LEU A N 1
ATOM 734 C CA . LEU A 1 89 ? 7.330 -10.002 12.491 1.00 91.81 89 LEU A CA 1
ATOM 735 C C . LEU A 1 89 ? 8.331 -11.165 12.599 1.00 91.81 89 LEU A C 1
ATOM 737 O O . LEU A 1 89 ? 8.879 -11.389 13.685 1.00 91.81 89 LEU A O 1
ATOM 741 N N . PRO A 1 90 ? 8.627 -11.873 11.490 1.00 90.44 90 PRO A N 1
ATOM 742 C CA . PRO A 1 90 ? 9.692 -12.868 11.488 1.00 90.44 90 PRO A CA 1
ATOM 743 C C . PRO A 1 90 ? 11.003 -12.255 11.989 1.00 90.44 90 PRO A C 1
ATOM 745 O O . PRO A 1 90 ? 11.315 -11.103 11.670 1.00 90.44 90 PRO A O 1
ATOM 748 N N . ALA A 1 91 ? 11.751 -13.021 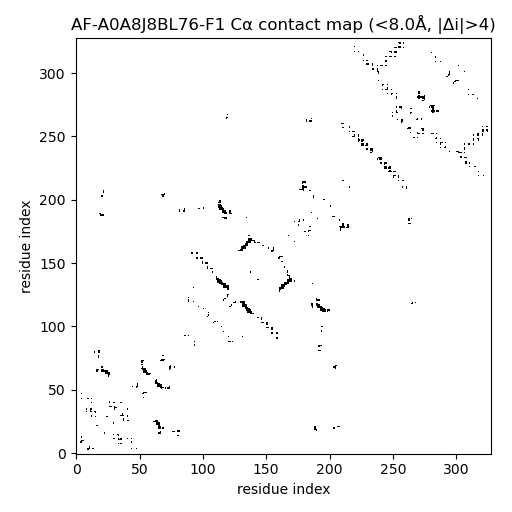12.787 1.00 89.81 91 ALA A N 1
ATOM 749 C CA . ALA A 1 91 ? 12.886 -12.515 13.561 1.00 89.81 91 ALA A CA 1
ATOM 750 C C . ALA A 1 91 ? 13.920 -11.780 12.694 1.00 89.81 91 ALA A C 1
ATOM 752 O O . ALA A 1 91 ? 14.386 -10.714 13.082 1.00 89.81 91 ALA A O 1
ATOM 753 N N . GLU A 1 92 ? 14.201 -12.302 11.500 1.00 87.44 92 GLU A N 1
ATOM 754 C CA . GLU A 1 92 ? 15.085 -11.697 10.499 1.00 87.44 92 GLU A CA 1
ATOM 755 C C . GLU A 1 92 ? 14.631 -10.300 10.041 1.00 87.44 92 GLU A C 1
ATOM 757 O O . GLU A 1 92 ? 15.425 -9.362 10.060 1.00 87.44 92 GLU A O 1
ATOM 762 N N . PHE A 1 93 ? 13.349 -10.115 9.699 1.00 89.62 93 PHE A N 1
ATOM 763 C CA . PHE A 1 93 ? 12.824 -8.812 9.278 1.00 89.62 93 PHE A CA 1
ATOM 764 C C . PHE A 1 93 ? 12.770 -7.828 10.444 1.00 89.62 93 PHE A C 1
ATOM 766 O O . PHE A 1 93 ? 13.039 -6.640 10.266 1.00 89.62 93 PHE A O 1
ATOM 773 N N . ARG A 1 94 ? 12.429 -8.313 11.645 1.00 91.94 94 ARG A N 1
ATOM 774 C CA . ARG A 1 94 ? 12.403 -7.481 12.850 1.00 91.94 94 ARG A CA 1
ATOM 775 C C . ARG A 1 94 ? 13.806 -6.989 13.206 1.00 91.94 94 ARG A C 1
ATOM 777 O O . ARG A 1 94 ? 13.970 -5.791 13.395 1.00 91.94 94 ARG A O 1
ATOM 784 N N . ALA A 1 95 ? 14.796 -7.883 13.231 1.00 91.06 95 ALA A N 1
ATOM 785 C CA . ALA A 1 95 ? 16.187 -7.545 13.527 1.00 91.06 95 ALA A CA 1
ATOM 786 C C . ALA A 1 95 ? 16.763 -6.560 12.500 1.00 91.06 95 ALA A C 1
ATOM 788 O O . ALA A 1 95 ? 17.321 -5.537 12.888 1.00 91.06 95 ALA A O 1
ATOM 789 N N . ALA A 1 96 ? 16.542 -6.805 11.203 1.00 91.12 96 ALA A N 1
ATOM 790 C CA . ALA A 1 96 ? 16.975 -5.898 10.142 1.00 91.12 96 ALA A CA 1
ATOM 791 C C . ALA A 1 96 ? 16.376 -4.488 10.298 1.00 91.12 96 ALA A C 1
ATOM 793 O O . ALA A 1 96 ? 17.088 -3.490 10.193 1.00 91.12 96 ALA A O 1
ATOM 794 N N . MET A 1 97 ? 15.077 -4.391 10.599 1.00 93.06 97 MET A N 1
ATOM 795 C CA . MET A 1 97 ? 14.418 -3.103 10.827 1.00 93.06 97 MET A CA 1
ATOM 796 C C . MET A 1 97 ? 14.886 -2.402 12.104 1.00 93.06 97 MET A C 1
ATOM 798 O O . MET A 1 97 ? 15.000 -1.177 12.117 1.00 93.06 97 MET A O 1
ATOM 802 N N . GLU A 1 98 ? 15.125 -3.146 13.183 1.00 92.81 98 GLU A N 1
ATOM 803 C CA . GLU A 1 98 ? 15.619 -2.589 14.445 1.00 92.81 98 GLU A CA 1
ATOM 804 C C . GLU A 1 98 ? 17.034 -2.040 14.291 1.00 92.81 98 GLU A C 1
ATOM 806 O O . GLU A 1 98 ? 17.282 -0.899 14.679 1.00 92.81 98 GLU A O 1
ATOM 811 N N . GLU A 1 99 ? 17.913 -2.792 13.636 1.00 92.00 99 GLU A N 1
ATOM 812 C CA . GLU A 1 99 ? 19.271 -2.362 13.310 1.00 92.00 99 GLU A CA 1
ATOM 813 C C . GLU A 1 99 ? 19.263 -1.125 12.400 1.00 92.00 99 GLU A C 1
ATOM 815 O O . GLU A 1 99 ? 19.923 -0.126 12.697 1.00 92.00 99 GLU A O 1
ATOM 820 N N . PHE A 1 100 ? 18.443 -1.135 11.341 1.00 91.81 100 PHE A N 1
ATOM 821 C CA . PHE A 1 100 ? 18.258 0.023 10.465 1.00 91.81 100 PHE A CA 1
ATOM 822 C C . PHE A 1 100 ? 17.819 1.269 11.246 1.00 91.81 100 PHE A C 1
ATOM 824 O O . PHE A 1 100 ? 18.397 2.348 11.094 1.00 91.81 100 PHE A O 1
ATOM 831 N N . CYS A 1 101 ? 16.810 1.125 12.112 1.00 92.50 101 CYS A N 1
ATOM 832 C CA . CYS A 1 101 ? 16.300 2.230 12.916 1.00 92.50 101 CYS A CA 1
ATOM 833 C C . CYS A 1 101 ? 17.359 2.781 13.871 1.00 92.50 101 CYS A C 1
ATOM 835 O O . CYS A 1 101 ? 17.455 4.000 14.014 1.00 92.50 101 CYS A O 1
ATOM 837 N N . THR A 1 102 ? 18.131 1.908 14.520 1.00 92.44 102 THR A N 1
ATOM 838 C CA . THR A 1 102 ? 19.209 2.296 15.438 1.00 92.44 102 THR A CA 1
ATOM 839 C C . THR A 1 102 ? 20.268 3.106 14.698 1.00 92.44 102 THR A C 1
ATOM 841 O O . THR A 1 102 ? 20.474 4.273 15.034 1.00 92.44 102 THR A O 1
ATOM 844 N N . ARG A 1 103 ? 20.827 2.568 13.606 1.00 90.88 103 ARG A N 1
ATOM 845 C CA . ARG A 1 103 ? 21.859 3.250 12.803 1.00 90.88 103 ARG A CA 1
ATOM 846 C C . ARG A 1 103 ? 21.392 4.601 12.276 1.00 90.88 103 ARG A C 1
ATOM 848 O O . ARG A 1 103 ? 22.109 5.600 12.355 1.00 90.88 103 ARG A O 1
ATOM 855 N N . LEU A 1 104 ? 20.173 4.659 11.739 1.00 90.94 104 LEU A N 1
ATOM 856 C CA . LEU A 1 104 ? 19.642 5.899 11.180 1.00 90.94 104 LEU A CA 1
ATOM 857 C C . LEU A 1 104 ? 19.423 6.961 12.268 1.00 90.94 104 LEU A C 1
ATOM 859 O O . LEU A 1 104 ? 19.694 8.147 12.050 1.00 90.94 104 LEU A O 1
ATOM 863 N N . LYS A 1 105 ? 18.969 6.550 13.458 1.00 90.81 105 LYS A N 1
ATOM 864 C CA . LYS A 1 105 ? 18.777 7.451 14.600 1.00 90.81 105 LYS A CA 1
ATOM 865 C C . LYS A 1 105 ? 20.092 7.923 15.211 1.00 90.81 105 LYS A C 1
ATOM 867 O O . LYS A 1 105 ? 20.167 9.085 15.600 1.00 90.81 105 LYS A O 1
ATOM 872 N N . GLU A 1 106 ? 21.124 7.092 15.252 1.00 90.12 106 GLU A N 1
ATOM 873 C CA . GLU A 1 106 ? 22.457 7.507 15.705 1.00 90.12 106 GLU A CA 1
ATOM 874 C C . GLU A 1 106 ? 23.027 8.614 14.813 1.00 90.12 106 GLU A C 1
ATOM 876 O O . GLU A 1 106 ? 23.518 9.628 15.309 1.00 90.12 106 GLU A O 1
ATOM 881 N N . LYS A 1 107 ? 22.886 8.475 13.487 1.00 87.00 107 LYS A N 1
ATOM 882 C CA . LYS A 1 107 ? 23.410 9.457 12.526 1.00 87.00 107 LYS A CA 1
ATOM 883 C C . LYS A 1 107 ? 22.529 10.707 12.375 1.00 87.00 107 LYS A C 1
ATOM 885 O O . LYS A 1 107 ? 23.041 11.779 12.044 1.00 87.00 107 LYS A O 1
ATOM 890 N N . SER A 1 108 ? 21.208 10.591 12.561 1.00 86.19 108 SER A N 1
ATOM 891 C CA . SER A 1 108 ? 20.252 11.650 12.183 1.00 86.19 108 SER A CA 1
ATOM 892 C C . SER A 1 108 ? 19.012 11.785 13.077 1.00 86.19 108 SER A C 1
ATOM 894 O O . SER A 1 108 ? 18.048 12.437 12.677 1.00 86.19 108 SER A O 1
ATOM 896 N N . GLY A 1 109 ? 18.995 11.215 14.284 1.00 80.62 109 GLY A N 1
ATOM 897 C CA . GLY A 1 109 ? 17.773 11.010 15.076 1.00 80.62 109 GLY A CA 1
ATOM 898 C C . GLY A 1 109 ? 16.925 12.254 15.355 1.00 80.62 109 GLY A C 1
ATOM 899 O O . GLY A 1 109 ? 15.704 12.152 15.371 1.00 80.62 109 GLY A O 1
ATOM 900 N N . LYS A 1 110 ? 17.535 13.439 15.500 1.00 88.38 110 LYS A N 1
ATOM 901 C CA . LYS A 1 110 ? 16.807 14.712 15.710 1.00 88.38 110 LYS A CA 1
ATOM 902 C C . LYS A 1 110 ? 16.016 15.180 14.480 1.00 88.38 110 LYS A C 1
ATOM 904 O O . LYS A 1 110 ? 15.068 15.958 14.617 1.00 88.38 110 LYS A O 1
ATOM 909 N N . ASP A 1 111 ? 16.430 14.734 13.298 1.00 93.62 111 ASP A N 1
ATOM 910 C CA . ASP A 1 111 ? 15.809 15.076 12.022 1.00 93.62 111 ASP A CA 1
ATOM 911 C C . ASP A 1 111 ? 14.767 14.022 11.595 1.00 93.62 111 ASP A C 1
ATOM 913 O O . ASP A 1 111 ? 13.892 14.346 10.796 1.00 93.62 111 ASP A O 1
ATOM 917 N N . ILE A 1 112 ? 14.806 12.798 12.147 1.00 95.88 112 ILE A N 1
ATOM 918 C CA . ILE A 1 112 ? 13.858 11.721 11.816 1.00 95.88 112 ILE A CA 1
ATOM 919 C C . ILE A 1 112 ? 12.513 11.923 12.531 1.00 95.88 112 ILE A C 1
ATOM 921 O O . ILE A 1 112 ? 12.417 11.867 13.758 1.00 95.88 112 ILE A O 1
ATOM 925 N N . ILE A 1 113 ? 11.457 12.085 11.737 1.00 96.94 113 ILE A N 1
ATOM 926 C CA . ILE A 1 113 ? 10.070 12.252 12.187 1.00 96.94 113 ILE A CA 1
ATOM 927 C C . ILE A 1 113 ? 9.390 10.891 12.351 1.00 96.94 113 ILE A C 1
ATOM 929 O O . ILE A 1 113 ? 8.880 10.590 13.429 1.00 96.94 113 ILE A O 1
ATOM 933 N N . SER A 1 114 ? 9.442 10.044 11.319 1.00 96.94 114 SER A N 1
ATOM 934 C CA . SER A 1 114 ? 8.808 8.720 11.339 1.00 96.94 114 SER A CA 1
ATOM 935 C C . SER A 1 114 ? 9.606 7.694 10.531 1.00 96.94 114 SER A C 1
ATOM 937 O O . SER A 1 114 ? 10.224 8.040 9.524 1.00 96.94 114 SER A O 1
ATOM 939 N N . ILE A 1 115 ? 9.566 6.430 10.959 1.00 96.12 115 ILE A N 1
ATOM 940 C CA . ILE A 1 115 ? 10.076 5.263 10.224 1.00 96.12 115 ILE A CA 1
ATOM 941 C C . ILE A 1 115 ? 8.973 4.204 10.202 1.00 96.12 115 ILE A C 1
ATOM 943 O O . ILE A 1 115 ? 8.535 3.735 11.259 1.00 96.12 115 ILE A O 1
ATOM 947 N N . ILE A 1 116 ? 8.528 3.832 9.003 1.00 95.88 116 ILE A N 1
ATOM 948 C CA . ILE A 1 116 ? 7.415 2.907 8.790 1.00 95.88 116 ILE A CA 1
ATOM 949 C C . ILE A 1 116 ? 7.854 1.796 7.838 1.00 95.88 116 ILE A C 1
ATOM 951 O O . ILE A 1 116 ? 8.261 2.066 6.712 1.00 95.88 116 ILE A O 1
ATOM 955 N N . LEU A 1 117 ? 7.714 0.547 8.276 1.00 94.94 117 LEU A N 1
ATOM 956 C CA . LEU A 1 117 ? 7.775 -0.625 7.403 1.00 94.94 117 LEU A CA 1
ATOM 957 C C . LEU A 1 117 ? 6.407 -0.814 6.751 1.00 94.94 117 LEU A C 1
ATOM 959 O O . LEU A 1 117 ? 5.398 -0.844 7.452 1.00 94.94 117 LEU A O 1
ATOM 963 N N . PHE A 1 118 ? 6.345 -0.995 5.441 1.00 93.38 118 PHE A N 1
ATOM 964 C CA . PHE A 1 118 ? 5.095 -1.265 4.740 1.00 93.38 118 PHE A CA 1
ATOM 965 C C . PHE A 1 118 ? 5.257 -2.420 3.744 1.00 93.38 118 PHE A C 1
ATOM 967 O O . PHE A 1 118 ? 6.121 -3.284 3.896 1.00 93.38 118 PHE A O 1
ATOM 974 N N . GLY A 1 119 ? 4.334 -2.520 2.790 1.00 89.44 119 GLY A N 1
ATOM 975 C CA . GLY A 1 119 ? 4.444 -3.486 1.706 1.00 89.44 119 GLY A CA 1
ATOM 976 C C . GLY A 1 119 ? 4.239 -4.938 2.139 1.00 89.44 119 GLY A C 1
ATOM 977 O O . GLY A 1 119 ? 3.393 -5.249 2.982 1.00 89.44 119 GLY A O 1
ATOM 978 N N . SER A 1 120 ? 4.926 -5.859 1.464 1.00 88.12 120 SER A N 1
ATOM 979 C CA . SER A 1 120 ? 4.616 -7.296 1.555 1.00 88.12 120 SER A CA 1
ATOM 980 C C . SER A 1 120 ? 4.928 -7.905 2.927 1.00 88.12 120 SER A C 1
ATOM 982 O O . SER A 1 120 ? 4.135 -8.710 3.431 1.00 88.12 120 SER A O 1
ATOM 984 N N . VAL A 1 121 ? 6.025 -7.462 3.548 1.00 90.31 121 VAL A N 1
ATOM 985 C CA . VAL A 1 121 ? 6.458 -7.871 4.891 1.00 90.31 121 VAL A CA 1
ATOM 986 C C . VAL A 1 121 ? 5.455 -7.407 5.930 1.00 90.31 121 VAL A C 1
ATOM 988 O O . VAL A 1 121 ? 4.937 -8.230 6.685 1.00 90.31 121 VAL A O 1
ATOM 991 N N . ALA A 1 122 ? 5.080 -6.124 5.909 1.00 90.12 122 ALA A N 1
ATOM 992 C CA . ALA A 1 122 ? 4.085 -5.611 6.840 1.00 90.12 122 ALA A CA 1
ATOM 993 C C . ALA A 1 122 ? 2.753 -6.370 6.712 1.00 90.12 122 ALA A C 1
ATOM 995 O O . ALA A 1 122 ? 2.133 -6.724 7.715 1.00 90.12 122 ALA A O 1
ATOM 996 N N . LYS A 1 123 ? 2.325 -6.695 5.486 1.00 88.06 123 LYS A N 1
ATOM 997 C CA . LYS A 1 123 ? 1.090 -7.452 5.203 1.00 88.06 123 LYS A CA 1
ATOM 998 C C . LYS A 1 123 ? 1.124 -8.925 5.636 1.00 88.06 123 LYS A C 1
ATOM 1000 O O . LYS A 1 123 ? 0.122 -9.610 5.444 1.00 88.06 123 LYS A O 1
ATOM 1005 N N . GLY A 1 124 ? 2.247 -9.434 6.151 1.00 85.62 124 GLY A N 1
ATOM 1006 C CA . GLY A 1 124 ? 2.402 -10.850 6.504 1.00 85.62 124 GLY A CA 1
ATOM 1007 C C . GLY A 1 124 ? 2.364 -11.788 5.292 1.00 85.62 124 GLY A C 1
ATOM 1008 O O . GLY A 1 124 ? 2.066 -12.970 5.428 1.00 85.62 124 GLY A O 1
ATOM 1009 N N . LYS A 1 125 ? 2.620 -11.258 4.089 1.00 82.06 125 LYS A N 1
ATOM 1010 C CA . LYS A 1 125 ? 2.665 -12.019 2.830 1.00 82.06 125 LYS A CA 1
ATOM 1011 C C . LYS A 1 125 ? 4.093 -12.257 2.341 1.00 82.06 125 LYS A C 1
ATOM 1013 O O . LYS A 1 125 ? 4.273 -12.743 1.225 1.00 82.06 125 LYS A O 1
ATOM 1018 N N . ALA A 1 126 ? 5.088 -11.847 3.121 1.00 75.75 126 ALA A N 1
ATOM 1019 C CA . ALA A 1 126 ? 6.478 -11.999 2.744 1.00 75.75 126 ALA A CA 1
ATOM 1020 C C . ALA A 1 126 ? 6.887 -13.476 2.722 1.00 75.75 126 ALA A C 1
ATOM 1022 O O . ALA A 1 126 ? 6.646 -14.214 3.674 1.00 75.75 126 ALA A O 1
ATOM 1023 N N . GLY A 1 127 ? 7.520 -13.887 1.626 1.00 75.06 127 GLY A N 1
ATOM 1024 C CA . GLY A 1 127 ? 8.394 -15.057 1.600 1.00 75.06 127 GLY A CA 1
ATOM 1025 C C . GLY A 1 127 ? 9.827 -14.679 1.977 1.00 75.06 127 GLY A C 1
ATOM 1026 O O . GLY A 1 127 ? 10.137 -13.496 2.142 1.00 75.06 127 GLY A O 1
ATOM 1027 N N . SER A 1 128 ? 10.711 -15.674 2.022 1.00 69.19 128 SER A N 1
ATOM 1028 C CA . SER A 1 128 ? 12.129 -15.513 2.371 1.00 69.19 128 SER A CA 1
ATOM 1029 C C . SER A 1 128 ? 12.928 -14.621 1.420 1.00 69.19 128 SER A C 1
ATOM 1031 O O . SER A 1 128 ? 14.071 -14.360 1.712 1.00 69.19 128 SER A O 1
ATOM 1033 N N . GLU A 1 129 ? 12.386 -14.161 0.295 1.00 71.38 129 GLU A N 1
ATOM 1034 C CA . GLU A 1 129 ? 13.080 -13.284 -0.669 1.00 71.38 129 GLU A CA 1
ATOM 1035 C C . GLU A 1 129 ? 12.411 -11.905 -0.770 1.00 71.38 129 GLU A C 1
ATOM 1037 O O . GLU A 1 129 ? 12.551 -11.205 -1.772 1.00 71.38 129 GLU A O 1
ATOM 1042 N N . SER A 1 130 ? 11.581 -11.554 0.215 1.00 77.12 130 SER A N 1
ATOM 1043 C CA . SER A 1 130 ? 10.802 -10.316 0.160 1.00 77.12 130 SER A CA 1
ATOM 1044 C C . SER A 1 130 ? 11.651 -9.117 0.539 1.00 77.12 130 SER A C 1
ATOM 1046 O O . SER A 1 130 ? 12.383 -9.158 1.529 1.00 77.12 130 SER A O 1
ATOM 1048 N N . ASP A 1 131 ? 11.490 -8.044 -0.227 1.00 83.56 131 ASP A N 1
ATOM 1049 C CA . ASP A 1 131 ? 12.155 -6.775 0.035 1.00 83.56 131 ASP A CA 1
ATOM 1050 C C . ASP A 1 131 ? 11.553 -6.109 1.280 1.00 83.56 131 ASP A C 1
ATOM 1052 O O . ASP A 1 131 ? 10.364 -6.271 1.590 1.00 83.56 131 ASP A O 1
ATOM 1056 N N . LEU A 1 132 ? 12.378 -5.338 1.985 1.00 86.69 132 LEU A N 1
ATOM 1057 C CA . LEU A 1 132 ? 11.911 -4.415 3.012 1.00 86.69 132 LEU A CA 1
ATOM 1058 C C . LEU A 1 132 ? 11.459 -3.118 2.331 1.00 86.69 132 LEU A C 1
ATOM 1060 O O . LEU A 1 132 ? 12.274 -2.397 1.774 1.00 86.69 132 LEU A O 1
ATOM 1064 N N . ASP A 1 133 ? 10.165 -2.814 2.380 1.00 91.50 133 ASP A N 1
ATOM 1065 C CA . ASP A 1 133 ? 9.623 -1.546 1.881 1.00 91.50 133 ASP A CA 1
ATOM 1066 C C . ASP A 1 133 ? 9.561 -0.542 3.048 1.00 91.50 133 ASP A C 1
ATOM 1068 O O . ASP A 1 133 ? 8.766 -0.723 3.978 1.00 91.50 133 ASP A O 1
ATOM 1072 N N . ILE A 1 134 ? 10.398 0.501 3.042 1.00 94.12 134 ILE A N 1
ATOM 1073 C CA . ILE A 1 134 ? 10.539 1.431 4.176 1.00 94.12 134 ILE A CA 1
ATOM 1074 C C . ILE A 1 134 ? 10.231 2.867 3.759 1.00 94.12 134 ILE A C 1
ATOM 1076 O O . ILE A 1 134 ? 10.777 3.393 2.793 1.00 94.12 134 ILE A O 1
ATOM 1080 N N . LEU A 1 135 ? 9.377 3.534 4.534 1.00 96.56 135 LEU A N 1
ATOM 1081 C CA . LEU A 1 135 ? 9.164 4.974 4.462 1.00 96.56 135 LEU A CA 1
ATOM 1082 C C . LEU A 1 135 ? 9.878 5.654 5.633 1.00 96.56 135 LEU A C 1
ATOM 1084 O O . LEU A 1 135 ? 9.643 5.317 6.796 1.00 96.56 135 LEU A O 1
ATOM 1088 N N . VAL A 1 136 ? 10.685 6.664 5.322 1.00 96.75 136 VAL A N 1
ATOM 1089 C CA . VAL A 1 136 ? 11.307 7.569 6.290 1.00 96.75 136 VAL A CA 1
ATOM 1090 C C . VAL A 1 136 ? 10.805 8.987 6.046 1.00 96.75 136 VAL A C 1
ATOM 1092 O O . VAL A 1 136 ? 10.898 9.519 4.940 1.00 96.75 136 VAL A O 1
ATOM 1095 N N . ILE A 1 137 ? 10.306 9.624 7.101 1.00 97.44 137 ILE A N 1
ATOM 1096 C CA . ILE A 1 137 ? 9.921 11.036 7.086 1.00 97.44 137 ILE A CA 1
ATOM 1097 C C . ILE A 1 137 ? 10.965 11.807 7.883 1.00 97.44 137 ILE A C 1
ATOM 1099 O O . ILE A 1 137 ? 11.265 11.444 9.022 1.00 97.44 137 ILE A O 1
ATOM 1103 N N . SER A 1 138 ? 11.534 12.856 7.293 1.00 96.75 138 SER A N 1
ATOM 1104 C CA . SER A 1 138 ? 12.635 13.616 7.889 1.00 96.75 138 SER A CA 1
ATOM 1105 C C . SER A 1 138 ? 12.509 15.115 7.642 1.00 96.75 138 SER A C 1
ATOM 1107 O O . SER A 1 138 ? 12.032 15.549 6.596 1.00 96.75 138 SER A O 1
ATOM 1109 N N . LYS A 1 139 ? 13.011 15.919 8.583 1.00 95.56 139 LYS A N 1
ATOM 1110 C CA . LYS A 1 139 ? 13.186 17.372 8.415 1.00 95.56 139 LYS A CA 1
ATOM 1111 C C . LYS A 1 139 ? 14.236 17.715 7.352 1.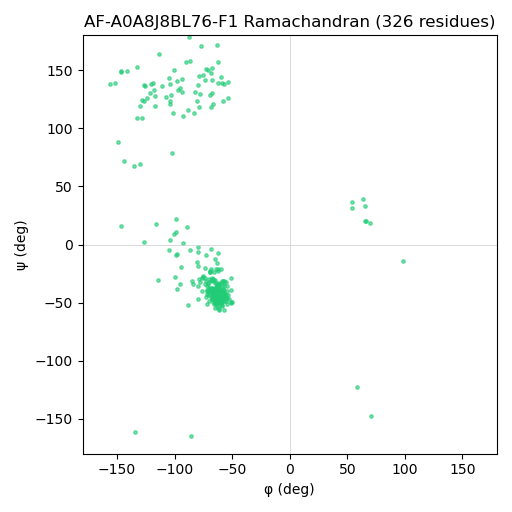00 95.56 139 LYS A C 1
ATOM 1113 O O . LYS A 1 139 ? 14.214 18.813 6.808 1.00 95.56 139 LYS A O 1
ATOM 1118 N N . LYS A 1 140 ? 15.168 16.796 7.072 1.00 94.19 140 LYS A N 1
ATOM 1119 C CA . LYS A 1 140 ? 16.266 16.966 6.106 1.00 94.19 140 LYS A CA 1
ATOM 1120 C C . LYS A 1 140 ? 16.319 15.772 5.147 1.00 94.19 140 LYS A C 1
ATOM 1122 O O . LYS A 1 140 ? 17.253 14.974 5.232 1.00 94.19 140 LYS A O 1
ATOM 1127 N N . PRO A 1 141 ? 15.327 15.621 4.252 1.00 92.31 141 PRO A N 1
ATOM 1128 C CA . PRO A 1 141 ? 15.165 14.415 3.442 1.00 92.31 141 PRO A CA 1
ATOM 1129 C C . PRO A 1 141 ? 16.389 14.099 2.578 1.00 92.31 141 PRO A C 1
ATOM 1131 O O . PRO A 1 141 ? 16.788 12.943 2.542 1.00 92.31 141 PRO A O 1
ATOM 1134 N N . GLU A 1 142 ? 17.035 15.095 1.962 1.00 91.25 142 GLU A N 1
ATOM 1135 C CA . GLU A 1 142 ? 18.210 14.857 1.106 1.00 91.25 142 GLU A CA 1
ATOM 1136 C C . GLU A 1 142 ? 19.378 14.245 1.890 1.00 91.25 142 GLU A C 1
ATOM 1138 O O . GLU A 1 142 ? 19.881 13.187 1.529 1.00 91.25 142 GLU A O 1
ATOM 1143 N N . LYS A 1 143 ? 19.736 14.828 3.044 1.00 90.25 143 LYS A N 1
ATOM 1144 C CA . LYS A 1 143 ? 20.770 14.261 3.926 1.00 90.25 143 LYS A CA 1
ATOM 1145 C C . LYS A 1 143 ? 20.365 12.880 4.445 1.00 90.25 143 LYS A C 1
ATOM 1147 O O . LYS A 1 143 ? 21.183 11.968 4.514 1.00 90.25 143 LYS A O 1
ATOM 1152 N N . THR A 1 144 ? 19.106 12.723 4.852 1.00 91.19 144 THR A N 1
ATOM 1153 C CA . THR A 1 144 ? 18.599 11.448 5.368 1.00 91.19 144 THR A CA 1
ATOM 1154 C C . THR A 1 144 ? 18.610 10.360 4.302 1.00 91.19 144 THR A C 1
ATOM 1156 O O . THR A 1 144 ? 18.816 9.205 4.654 1.00 91.19 144 THR A O 1
ATOM 1159 N N . LYS A 1 145 ? 18.436 10.699 3.024 1.00 90.25 145 LYS A N 1
ATOM 1160 C CA . LYS A 1 145 ? 18.467 9.748 1.911 1.00 90.25 145 LYS A CA 1
ATOM 1161 C C . LYS A 1 145 ? 19.824 9.074 1.766 1.00 90.25 145 LYS A C 1
ATOM 1163 O O . LYS A 1 145 ? 19.872 7.854 1.655 1.00 90.25 145 LYS A O 1
ATOM 1168 N N . ASP A 1 146 ? 20.911 9.832 1.849 1.00 87.94 146 ASP A N 1
ATOM 1169 C CA . ASP A 1 146 ? 22.259 9.258 1.779 1.00 87.94 146 ASP A CA 1
ATOM 1170 C C . ASP A 1 146 ? 22.555 8.384 3.006 1.00 87.94 146 ASP A C 1
ATOM 1172 O O . ASP A 1 146 ? 22.965 7.237 2.869 1.00 87.94 146 ASP A O 1
ATOM 1176 N N . LEU A 1 147 ? 22.203 8.855 4.207 1.00 88.00 147 LEU A N 1
ATOM 1177 C CA . LEU A 1 147 ? 22.354 8.064 5.437 1.00 88.00 147 LEU A CA 1
ATOM 1178 C C . LEU A 1 147 ? 21.500 6.790 5.446 1.00 88.00 147 LEU A C 1
ATOM 1180 O O . LEU A 1 147 ? 21.903 5.777 6.017 1.00 88.00 147 LEU A O 1
ATOM 1184 N N . THR A 1 148 ? 20.313 6.860 4.841 1.00 85.19 148 THR A N 1
ATOM 1185 C CA . THR A 1 148 ? 19.419 5.716 4.660 1.00 85.19 148 THR A CA 1
ATOM 1186 C C . THR A 1 148 ? 20.093 4.706 3.748 1.00 85.19 148 THR A C 1
ATOM 1188 O O . THR A 1 148 ? 20.251 3.565 4.158 1.00 85.19 148 THR A O 1
ATOM 1191 N N . ARG A 1 149 ? 20.585 5.123 2.577 1.00 85.50 149 ARG A N 1
ATOM 1192 C CA . ARG A 1 149 ? 21.304 4.239 1.645 1.00 85.50 149 ARG A CA 1
ATOM 1193 C C . ARG A 1 149 ? 22.486 3.529 2.298 1.00 85.50 149 ARG A C 1
ATOM 1195 O O . ARG A 1 149 ? 22.579 2.313 2.163 1.00 85.50 149 ARG A O 1
ATOM 1202 N N . ASP A 1 150 ? 23.313 4.250 3.053 1.00 85.94 150 ASP A N 1
ATOM 1203 C CA . ASP A 1 150 ? 24.442 3.655 3.779 1.00 85.94 150 ASP A CA 1
ATOM 1204 C C . ASP A 1 150 ? 23.971 2.568 4.754 1.00 85.94 150 ASP A C 1
ATOM 1206 O O . ASP A 1 150 ? 24.477 1.449 4.750 1.00 85.94 150 ASP A O 1
ATOM 1210 N N . ALA A 1 151 ? 22.964 2.880 5.580 1.00 85.31 151 ALA A N 1
ATOM 1211 C CA . ALA A 1 151 ? 22.425 1.921 6.541 1.00 85.31 151 ALA A CA 1
ATOM 1212 C C . ALA A 1 151 ? 21.810 0.702 5.837 1.00 85.31 151 ALA A C 1
ATOM 1214 O O . ALA A 1 151 ? 21.934 -0.420 6.320 1.00 85.31 151 ALA A O 1
ATOM 1215 N N . LEU A 1 152 ? 21.166 0.904 4.688 1.00 84.12 152 LEU A N 1
ATOM 1216 C CA . LEU A 1 152 ? 20.540 -0.165 3.918 1.00 84.12 152 LEU A CA 1
ATOM 1217 C C . LEU A 1 152 ? 21.536 -1.072 3.215 1.00 84.12 152 LEU A C 1
ATOM 1219 O O . LEU A 1 152 ? 21.255 -2.261 3.083 1.00 84.12 152 LEU A O 1
ATOM 1223 N N . GLN A 1 153 ? 22.690 -0.557 2.799 1.00 82.81 153 GLN A N 1
ATOM 1224 C CA . GLN A 1 153 ? 23.740 -1.381 2.211 1.00 82.81 153 GLN A CA 1
ATOM 1225 C C . GLN A 1 153 ? 24.252 -2.421 3.215 1.00 82.81 153 GLN A C 1
ATOM 1227 O O . GLN A 1 153 ? 24.357 -3.600 2.875 1.00 82.81 153 GLN A O 1
ATOM 1232 N N . ASP A 1 154 ? 24.474 -2.011 4.465 1.00 79.88 154 ASP A N 1
ATOM 1233 C CA . ASP A 1 154 ? 24.888 -2.914 5.543 1.00 79.88 154 ASP A CA 1
ATOM 1234 C C . ASP A 1 154 ? 23.817 -3.969 5.843 1.00 79.88 154 ASP A C 1
ATOM 1236 O O . ASP A 1 154 ? 24.119 -5.155 5.988 1.00 79.88 154 ASP A O 1
ATOM 1240 N N . ILE A 1 155 ? 22.547 -3.548 5.892 1.00 83.31 155 ILE A N 1
ATOM 1241 C CA . ILE A 1 155 ? 21.415 -4.458 6.104 1.00 83.31 155 ILE A CA 1
ATOM 1242 C C . ILE A 1 155 ? 21.296 -5.452 4.949 1.00 83.31 155 ILE A C 1
ATOM 1244 O O . ILE A 1 155 ? 21.139 -6.651 5.180 1.00 83.31 155 ILE A O 1
ATOM 1248 N N . SER A 1 156 ? 21.403 -4.978 3.710 1.00 83.31 156 SER A N 1
ATOM 1249 C CA . SER A 1 156 ? 21.326 -5.831 2.530 1.00 83.31 156 SER A CA 1
ATOM 1250 C C . SER A 1 156 ? 22.452 -6.853 2.504 1.00 83.31 156 SER A C 1
ATOM 1252 O O . SER A 1 156 ? 22.201 -8.006 2.161 1.00 83.31 156 SER A O 1
ATOM 1254 N N . TRP A 1 157 ? 23.667 -6.449 2.876 1.00 79.38 157 TRP A N 1
ATOM 1255 C CA . TRP A 1 157 ? 24.823 -7.334 2.947 1.00 79.38 157 TRP A CA 1
ATOM 1256 C C . TRP A 1 157 ? 24.678 -8.386 4.050 1.00 79.38 157 TRP A C 1
ATOM 1258 O O . TRP A 1 157 ? 24.858 -9.574 3.798 1.00 79.38 157 TRP A O 1
ATOM 1268 N N . PHE A 1 158 ? 24.324 -7.965 5.266 1.00 79.31 158 PHE A N 1
ATOM 1269 C CA . PHE A 1 158 ? 24.297 -8.853 6.429 1.00 79.31 158 PHE A CA 1
ATOM 1270 C C . PHE A 1 158 ? 23.086 -9.792 6.439 1.00 79.31 158 PHE A C 1
ATOM 1272 O O . PHE A 1 158 ? 23.211 -10.964 6.786 1.00 79.31 158 PHE A O 1
ATOM 1279 N N . TYR A 1 159 ? 21.911 -9.289 6.054 1.00 80.88 159 TYR A N 1
ATOM 1280 C CA . TYR A 1 159 ? 20.663 -10.053 6.098 1.00 80.88 159 TYR A CA 1
ATOM 1281 C C . TYR A 1 159 ? 20.281 -10.666 4.743 1.00 80.88 159 TYR A C 1
ATOM 1283 O O . TYR A 1 159 ? 19.330 -11.443 4.685 1.00 80.88 159 TYR A O 1
ATOM 1291 N N . GLY A 1 160 ? 20.982 -10.332 3.651 1.00 73.62 160 GLY A N 1
ATOM 1292 C CA . GLY A 1 160 ? 20.653 -10.827 2.309 1.00 73.62 160 GLY A CA 1
ATOM 1293 C C . GLY A 1 160 ? 19.281 -10.341 1.827 1.00 73.62 160 GLY A C 1
ATOM 1294 O O . GLY A 1 160 ? 18.498 -11.112 1.269 1.00 73.62 160 GLY A O 1
ATOM 1295 N N . ARG A 1 161 ? 18.934 -9.081 2.116 1.00 73.31 161 ARG A N 1
ATOM 1296 C CA . ARG A 1 161 ? 17.606 -8.505 1.843 1.00 73.31 161 ARG A CA 1
ATOM 1297 C C . ARG A 1 161 ? 17.725 -7.224 1.034 1.00 73.31 161 ARG A C 1
ATOM 1299 O O . ARG A 1 161 ? 18.350 -6.272 1.482 1.00 73.31 161 ARG A O 1
ATOM 1306 N N . GLN A 1 162 ? 17.060 -7.169 -0.118 1.00 73.44 162 GLN A N 1
ATOM 1307 C CA . GLN A 1 162 ? 16.884 -5.899 -0.820 1.00 73.44 162 GLN A CA 1
ATOM 1308 C C . GLN A 1 162 ? 15.969 -4.983 -0.001 1.00 73.44 162 GLN A C 1
ATOM 1310 O O . GLN A 1 162 ? 15.004 -5.440 0.617 1.00 73.44 162 GLN A O 1
ATOM 1315 N N . VAL A 1 163 ? 16.280 -3.692 0.008 1.00 75.12 163 VAL A N 1
ATOM 1316 C CA . VAL A 1 163 ? 15.474 -2.686 0.696 1.00 75.12 163 VAL A CA 1
ATOM 1317 C C . VAL A 1 163 ? 15.078 -1.610 -0.301 1.00 75.12 163 VAL A C 1
ATOM 1319 O O . VAL A 1 163 ? 15.935 -1.061 -0.991 1.00 75.12 163 VAL A O 1
ATOM 1322 N N . GLU A 1 164 ? 13.780 -1.338 -0.393 1.00 82.69 164 GLU A N 1
ATOM 1323 C CA . GLU A 1 164 ? 13.223 -0.240 -1.176 1.00 82.69 164 GLU A CA 1
ATOM 1324 C C . GLU A 1 164 ? 12.881 0.901 -0.213 1.00 82.69 164 GLU A C 1
ATOM 1326 O O . GLU A 1 164 ? 12.019 0.767 0.662 1.00 82.69 164 GLU A O 1
ATOM 1331 N N . ASP A 1 165 ? 13.602 2.017 -0.336 1.00 87.81 165 ASP A N 1
ATOM 1332 C CA . ASP A 1 165 ? 13.443 3.171 0.541 1.00 87.81 165 ASP A CA 1
ATOM 1333 C C . ASP A 1 165 ? 12.696 4.327 -0.115 1.00 87.81 165 ASP A C 1
ATOM 1335 O O . ASP A 1 165 ? 12.859 4.664 -1.291 1.00 87.81 165 ASP A O 1
ATOM 1339 N N . HIS A 1 166 ? 11.893 4.992 0.707 1.00 93.06 166 HIS A N 1
ATOM 1340 C CA . HIS A 1 166 ? 11.230 6.233 0.363 1.00 93.06 166 HIS A CA 1
ATOM 1341 C C . HIS A 1 166 ? 11.523 7.253 1.451 1.00 93.06 166 HIS A C 1
ATOM 1343 O O . HIS A 1 166 ? 11.013 7.152 2.564 1.00 93.06 166 HIS A O 1
ATOM 1349 N N . VAL A 1 167 ? 12.344 8.253 1.131 1.00 95.19 167 VAL A N 1
ATOM 1350 C CA . VAL A 1 167 ? 12.635 9.363 2.043 1.00 95.19 167 VAL A CA 1
ATOM 1351 C C . VAL A 1 167 ? 11.867 10.604 1.603 1.00 95.19 167 VAL A C 1
ATOM 1353 O O . VAL A 1 167 ? 11.987 11.060 0.462 1.00 95.19 167 VAL A O 1
ATOM 1356 N N . HIS A 1 168 ? 11.061 11.155 2.508 1.00 96.56 168 HIS A N 1
ATOM 1357 C CA . HIS A 1 168 ? 10.218 12.321 2.253 1.00 96.56 168 HIS A CA 1
ATOM 1358 C C . HIS A 1 168 ? 10.339 13.364 3.367 1.00 96.56 168 HIS A C 1
ATOM 1360 O O . HIS A 1 168 ? 10.616 13.036 4.521 1.00 96.56 168 HIS A O 1
ATOM 1366 N N . SER A 1 169 ? 10.108 14.635 3.024 1.00 97.50 169 SER A N 1
ATOM 1367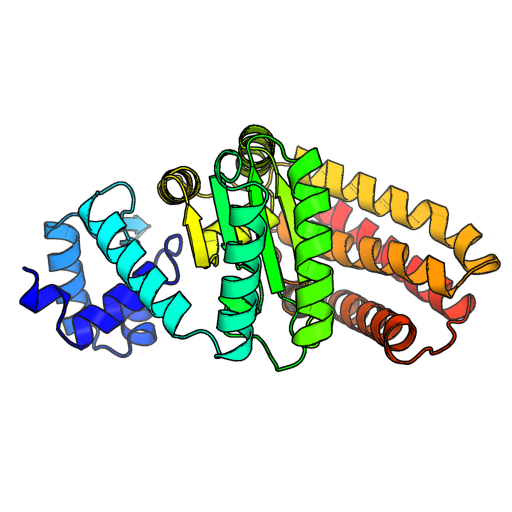 C CA . SER A 1 169 ? 9.791 15.649 4.032 1.00 97.50 169 SER A CA 1
ATOM 1368 C C . SER A 1 169 ? 8.342 15.511 4.497 1.00 97.50 169 SER A C 1
ATOM 1370 O O . SER A 1 169 ? 7.547 14.782 3.895 1.00 97.50 169 SER A O 1
ATOM 1372 N N . MET A 1 170 ? 7.980 16.241 5.550 1.00 97.56 170 MET A N 1
ATOM 1373 C CA . MET A 1 170 ? 6.593 16.322 6.018 1.00 97.56 170 MET A CA 1
ATOM 1374 C C . MET A 1 170 ? 5.673 16.905 4.935 1.00 97.56 170 MET A C 1
ATOM 1376 O O . MET A 1 170 ? 4.591 16.377 4.696 1.00 97.56 170 MET A O 1
ATOM 1380 N N . GLU A 1 171 ? 6.128 17.942 4.230 1.00 97.56 171 GLU A N 1
ATOM 1381 C CA . GLU A 1 171 ? 5.407 18.585 3.126 1.00 97.56 171 GLU A CA 1
ATOM 1382 C C . GLU A 1 171 ? 5.290 17.642 1.925 1.00 97.56 171 GLU A C 1
ATOM 1384 O O . GLU A 1 171 ? 4.227 17.522 1.319 1.00 97.56 171 GLU A O 1
ATOM 1389 N N . GLY A 1 172 ? 6.368 16.916 1.605 1.00 97.25 172 GLY A N 1
ATOM 1390 C CA . GLY A 1 172 ? 6.372 15.924 0.533 1.00 97.25 172 GLY A CA 1
ATOM 1391 C C . GLY A 1 172 ? 5.439 14.741 0.807 1.00 97.25 172 GLY A C 1
ATOM 1392 O O . GLY A 1 172 ? 4.865 14.191 -0.137 1.00 97.25 172 GLY A O 1
ATOM 1393 N N . PHE A 1 173 ? 5.277 14.358 2.077 1.00 97.88 173 PHE A N 1
ATOM 1394 C CA . PHE A 1 173 ? 4.282 13.378 2.508 1.00 97.88 173 PHE A CA 1
ATOM 1395 C C . PHE A 1 173 ? 2.860 13.946 2.403 1.00 97.88 173 PHE A C 1
ATOM 1397 O O . PHE A 1 173 ? 1.998 13.294 1.822 1.00 97.88 173 PHE A O 1
ATOM 1404 N N . ASP A 1 174 ? 2.616 15.160 2.912 1.00 97.88 174 ASP A N 1
ATOM 1405 C CA . ASP A 1 174 ? 1.296 15.811 2.889 1.00 97.88 174 ASP A CA 1
ATOM 1406 C C . ASP A 1 174 ? 0.772 16.035 1.461 1.00 97.88 174 ASP A C 1
ATOM 1408 O O . ASP A 1 174 ? -0.382 15.725 1.171 1.00 97.88 174 ASP A O 1
ATOM 1412 N N . SER A 1 175 ? 1.620 16.510 0.543 1.00 97.44 175 SER A N 1
ATOM 1413 C CA . SER A 1 175 ? 1.258 16.687 -0.872 1.00 97.44 175 SER A CA 1
ATOM 1414 C C . SER A 1 175 ? 0.831 15.360 -1.506 1.00 97.44 175 SER A C 1
ATOM 1416 O O . SER A 1 175 ? -0.266 15.263 -2.058 1.00 97.44 175 SER A O 1
ATOM 1418 N N . ARG A 1 176 ? 1.629 14.299 -1.333 1.00 97.12 176 ARG A N 1
ATOM 1419 C CA . ARG A 1 176 ? 1.298 12.959 -1.845 1.00 97.12 176 ARG A CA 1
ATOM 1420 C C . ARG A 1 176 ? 0.054 12.376 -1.185 1.00 97.12 176 ARG A C 1
ATOM 1422 O O . ARG A 1 176 ? -0.730 11.702 -1.851 1.00 97.12 176 ARG A O 1
ATOM 1429 N N . TYR A 1 177 ? -0.134 12.625 0.109 1.00 97.38 177 TYR A N 1
ATOM 1430 C CA . TYR A 1 177 ? -1.362 12.273 0.803 1.00 97.38 177 TYR A CA 1
ATOM 1431 C C . TYR A 1 177 ? -2.550 12.945 0.114 1.00 97.38 177 TYR A C 1
ATOM 1433 O O . TYR A 1 177 ? -3.419 12.238 -0.369 1.00 97.38 177 TYR A O 1
ATOM 1441 N N . LYS A 1 178 ? -2.561 14.275 -0.031 1.00 96.88 178 LYS A N 1
ATOM 1442 C CA . LYS A 1 178 ? -3.665 15.028 -0.659 1.00 96.88 178 LYS A CA 1
ATOM 1443 C C . LYS A 1 178 ? -3.973 14.580 -2.090 1.00 96.88 178 LYS A C 1
ATOM 1445 O O . LYS A 1 178 ? -5.130 14.586 -2.496 1.00 96.88 178 LYS A O 1
ATOM 1450 N N . GLU A 1 179 ? -2.958 14.152 -2.829 1.00 96.06 179 GLU A N 1
ATOM 1451 C CA . GLU A 1 179 ? -3.085 13.584 -4.174 1.00 96.06 179 GLU A CA 1
ATOM 1452 C C . GLU A 1 179 ? -3.679 12.166 -4.214 1.00 96.06 179 GLU A C 1
ATOM 1454 O O . GLU A 1 179 ? -3.951 11.650 -5.297 1.00 96.06 179 GLU A O 1
ATOM 1459 N N . GLY A 1 180 ? -3.859 11.502 -3.069 1.00 95.06 180 GLY A N 1
ATOM 1460 C CA . GLY A 1 180 ? -4.267 10.098 -3.012 1.00 95.06 180 GLY A CA 1
ATOM 1461 C C . GLY A 1 180 ? -3.210 9.154 -3.587 1.00 95.06 180 GLY A C 1
ATOM 1462 O O . GLY A 1 180 ? -3.545 8.136 -4.194 1.00 95.06 180 GLY A O 1
ATOM 1463 N N . ASN A 1 181 ? -1.930 9.500 -3.421 1.00 95.62 181 ASN A N 1
ATOM 1464 C CA . ASN A 1 181 ? -0.801 8.711 -3.898 1.00 95.62 181 ASN A CA 1
ATOM 1465 C C . ASN A 1 181 ? -0.833 7.293 -3.308 1.00 95.62 181 ASN A C 1
ATOM 1467 O O . ASN A 1 181 ? -0.819 7.111 -2.089 1.00 95.62 181 ASN A O 1
ATOM 1471 N N . ASP A 1 182 ? -0.833 6.278 -4.169 1.00 94.12 182 ASP A N 1
ATOM 1472 C CA . ASP A 1 182 ? -1.017 4.883 -3.764 1.00 94.12 182 ASP A CA 1
ATOM 1473 C C . ASP A 1 182 ? 0.033 4.373 -2.769 1.00 94.12 182 ASP A C 1
ATOM 1475 O O . ASP A 1 182 ? -0.302 3.550 -1.918 1.00 94.12 182 ASP A O 1
ATOM 1479 N N . LEU A 1 183 ? 1.273 4.866 -2.817 1.00 93.81 183 LEU A N 1
ATOM 1480 C CA . LEU A 1 183 ? 2.298 4.534 -1.832 1.00 93.81 183 LEU A CA 1
ATOM 1481 C C . LEU A 1 183 ? 1.888 5.029 -0.449 1.00 93.81 183 LEU A C 1
ATOM 1483 O O . LEU A 1 183 ? 1.814 4.227 0.477 1.00 93.81 183 LEU A O 1
ATOM 1487 N N . ILE A 1 184 ? 1.554 6.316 -0.313 1.00 96.06 184 ILE A N 1
ATOM 1488 C CA . ILE A 1 184 ? 1.144 6.897 0.974 1.00 96.06 184 ILE A CA 1
ATOM 1489 C C . ILE A 1 184 ? -0.116 6.213 1.504 1.00 96.06 184 ILE A C 1
ATOM 1491 O O . ILE A 1 184 ? -0.195 5.891 2.689 1.00 96.06 184 ILE A O 1
ATOM 1495 N N . ILE A 1 185 ? -1.072 5.910 0.624 1.00 95.12 185 ILE A N 1
ATOM 1496 C CA . ILE A 1 185 ? -2.278 5.172 1.004 1.00 95.12 185 ILE A CA 1
ATOM 1497 C C . ILE A 1 185 ? -1.940 3.754 1.489 1.00 95.12 185 ILE A C 1
ATOM 1499 O O . ILE A 1 185 ? -2.487 3.313 2.498 1.00 95.12 185 ILE A O 1
ATOM 1503 N N . ASN A 1 186 ? -1.034 3.030 0.824 1.00 94.19 186 ASN A N 1
ATOM 1504 C CA . ASN A 1 186 ? -0.589 1.708 1.282 1.00 94.19 186 ASN A CA 1
ATOM 1505 C C . ASN A 1 186 ? 0.169 1.778 2.615 1.00 94.19 186 ASN A C 1
ATOM 1507 O O . ASN A 1 186 ? -0.049 0.920 3.468 1.00 94.19 186 ASN A O 1
ATOM 1511 N N . VAL A 1 187 ? 1.026 2.787 2.806 1.00 95.12 187 VAL A N 1
ATOM 1512 C CA . VAL A 1 187 ? 1.720 3.023 4.080 1.00 95.12 187 VAL A CA 1
ATOM 1513 C C . VAL A 1 187 ? 0.683 3.219 5.179 1.00 95.12 187 VAL A C 1
ATOM 1515 O O . VAL A 1 187 ? 0.711 2.478 6.149 1.00 95.12 187 VAL A O 1
ATOM 1518 N N . LEU A 1 188 ? -0.280 4.129 5.010 1.00 94.50 188 LEU A N 1
ATOM 1519 C CA . LEU A 1 188 ? -1.308 4.387 6.023 1.00 94.50 188 LEU A CA 1
ATOM 1520 C C . LEU A 1 188 ? -2.154 3.149 6.333 1.00 94.50 188 LEU A C 1
ATOM 1522 O O . LEU A 1 188 ? -2.479 2.893 7.490 1.00 94.50 188 LEU A O 1
ATOM 1526 N N . ARG A 1 189 ? -2.523 2.374 5.310 1.00 91.88 189 ARG A N 1
ATOM 1527 C CA . ARG A 1 189 ? -3.385 1.196 5.472 1.00 91.88 189 ARG A CA 1
ATOM 1528 C C . ARG A 1 189 ? -2.703 0.038 6.175 1.00 91.88 189 ARG A C 1
ATOM 1530 O O . ARG A 1 189 ? -3.338 -0.624 6.988 1.00 91.88 189 ARG A O 1
ATOM 1537 N N . ASP A 1 190 ? -1.458 -0.230 5.801 1.00 91.19 190 ASP A N 1
ATOM 1538 C CA . ASP A 1 190 ? -0.795 -1.493 6.100 1.00 91.19 190 ASP A CA 1
ATOM 1539 C C . ASP A 1 190 ? 0.552 -1.301 6.810 1.00 91.19 190 ASP A C 1
ATOM 1541 O O . ASP A 1 190 ? 1.223 -2.289 7.088 1.00 91.19 190 ASP A O 1
ATOM 1545 N N . GLY A 1 191 ? 0.968 -0.077 7.118 1.00 93.38 191 GLY A N 1
ATOM 1546 C CA . GLY A 1 191 ? 2.262 0.224 7.723 1.00 93.38 191 GLY A CA 1
ATOM 1547 C C . GLY A 1 191 ? 2.411 -0.291 9.156 1.00 93.38 191 GLY A C 1
ATOM 1548 O O . GLY A 1 191 ? 1.441 -0.423 9.898 1.00 93.38 191 GLY A O 1
ATOM 1549 N N . ILE A 1 192 ? 3.648 -0.581 9.547 1.00 93.31 192 ILE A N 1
ATOM 1550 C CA . ILE A 1 192 ? 4.075 -0.902 10.909 1.00 93.31 192 ILE A CA 1
ATOM 1551 C C . ILE A 1 192 ? 5.059 0.181 11.336 1.00 93.31 192 ILE A C 1
ATOM 1553 O O . ILE A 1 192 ? 6.109 0.368 10.720 1.00 93.31 192 ILE A O 1
ATOM 1557 N N . VAL A 1 193 ? 4.712 0.899 12.399 1.00 92.81 193 VAL A N 1
ATOM 1558 C CA . VAL A 1 193 ? 5.504 2.020 12.905 1.00 92.81 193 VAL A CA 1
ATOM 1559 C C . VAL A 1 193 ? 6.667 1.497 13.747 1.00 92.81 193 VAL A C 1
ATOM 1561 O O . VAL A 1 193 ? 6.465 0.797 14.739 1.00 92.81 193 VAL A O 1
ATOM 1564 N N . PHE A 1 194 ? 7.891 1.864 13.372 1.00 93.50 194 PHE A N 1
ATOM 1565 C CA . PHE A 1 194 ? 9.094 1.624 14.177 1.00 93.50 194 PHE A CA 1
ATOM 1566 C C . PHE A 1 194 ? 9.532 2.867 14.953 1.00 93.50 194 PHE A C 1
ATOM 1568 O O . PHE A 1 194 ? 10.137 2.757 16.022 1.00 93.50 194 PHE A O 1
ATOM 1575 N N . HIS A 1 195 ? 9.210 4.045 14.425 1.00 93.06 195 HIS A N 1
ATOM 1576 C CA . HIS A 1 195 ? 9.428 5.340 15.056 1.00 93.06 195 HIS A CA 1
ATOM 1577 C C . HIS A 1 195 ? 8.383 6.328 14.556 1.00 93.06 195 HIS A C 1
ATOM 1579 O O . HIS A 1 195 ? 8.098 6.344 13.361 1.00 93.06 195 HIS A O 1
ATOM 1585 N N . ASP A 1 196 ? 7.849 7.161 15.442 1.00 92.88 196 ASP A N 1
ATOM 1586 C CA . ASP A 1 196 ? 6.999 8.289 15.072 1.00 92.88 196 ASP A CA 1
ATOM 1587 C C . ASP A 1 196 ? 7.027 9.356 16.169 1.00 92.88 196 ASP A C 1
ATOM 1589 O O . ASP A 1 196 ? 6.960 9.034 17.355 1.00 92.88 196 ASP A O 1
ATOM 1593 N N . SER A 1 197 ? 7.094 10.628 15.781 1.00 91.38 197 SER A N 1
ATOM 1594 C CA . SER A 1 197 ? 6.974 11.765 16.701 1.00 91.38 197 SER A CA 1
ATOM 1595 C C . SER A 1 197 ? 5.524 12.242 16.888 1.00 91.38 197 SER A C 1
ATOM 1597 O O . SER A 1 197 ? 5.310 13.367 17.332 1.00 91.38 197 SER A O 1
ATOM 1599 N N . GLY A 1 198 ? 4.537 11.434 16.486 1.00 89.44 198 GLY A N 1
ATOM 1600 C CA . GLY A 1 198 ? 3.109 11.768 16.433 1.00 89.44 198 GLY A CA 1
ATOM 1601 C C . GLY A 1 198 ? 2.609 12.187 15.046 1.00 89.44 198 GLY A C 1
ATOM 1602 O O . GLY A 1 198 ? 1.401 12.193 14.814 1.00 89.44 198 GLY A O 1
ATOM 1603 N N . PHE A 1 199 ? 3.515 12.489 14.106 1.00 93.38 199 PHE A N 1
ATOM 1604 C CA . PHE A 1 199 ? 3.159 12.949 12.761 1.00 93.38 199 PHE A CA 1
ATOM 1605 C C . PHE A 1 199 ? 2.345 11.900 12.002 1.00 93.38 199 PHE A C 1
ATOM 1607 O O . PHE A 1 199 ? 1.261 12.197 11.507 1.00 93.38 199 PHE A O 1
ATOM 1614 N N . TYR A 1 200 ? 2.848 10.668 11.910 1.00 91.81 200 TYR A N 1
ATOM 1615 C CA . TYR A 1 200 ? 2.197 9.608 11.144 1.00 91.81 200 TYR A CA 1
ATOM 1616 C C . TYR A 1 200 ? 0.861 9.201 11.773 1.00 91.81 200 TYR A C 1
ATOM 1618 O O . TYR A 1 200 ? -0.137 9.038 11.065 1.00 91.81 200 TYR A O 1
ATOM 1626 N N . VAL A 1 201 ? 0.815 9.097 13.106 1.00 87.69 201 VAL A N 1
ATOM 1627 C CA . VAL A 1 201 ? -0.417 8.755 13.831 1.00 87.69 201 VAL A CA 1
ATOM 1628 C C . VAL A 1 201 ? -1.519 9.790 13.601 1.00 87.69 201 VAL A C 1
ATOM 1630 O O . VAL A 1 201 ? -2.685 9.414 13.506 1.00 87.69 201 VAL A O 1
ATOM 1633 N N . ASP A 1 202 ? -1.192 11.072 13.435 1.00 91.12 202 ASP A N 1
ATOM 1634 C CA . ASP A 1 202 ? -2.195 12.094 13.120 1.00 91.12 202 ASP A CA 1
ATOM 1635 C C . ASP A 1 202 ? -2.815 11.929 11.726 1.00 91.12 202 ASP A C 1
ATOM 1637 O O . ASP A 1 202 ? -3.989 12.256 11.540 1.00 91.12 202 ASP A O 1
ATOM 1641 N N . TYR A 1 203 ? -2.092 11.368 10.751 1.00 94.19 203 TYR A N 1
ATOM 1642 C CA . TYR A 1 203 ? -2.689 11.020 9.456 1.00 94.19 203 TYR A CA 1
ATOM 1643 C C . TYR A 1 203 ? -3.598 9.801 9.534 1.00 94.19 203 TYR A C 1
ATOM 1645 O O . TYR A 1 203 ? -4.576 9.752 8.794 1.00 94.19 203 TYR A O 1
ATOM 1653 N N . LEU A 1 204 ? -3.342 8.865 10.453 1.00 91.00 204 LEU A N 1
ATOM 1654 C CA . LEU A 1 204 ? -4.221 7.710 10.656 1.00 91.00 204 LEU A CA 1
ATOM 1655 C C . LEU A 1 204 ? -5.641 8.087 11.099 1.00 91.00 204 LEU A C 1
ATOM 1657 O O . LEU A 1 204 ? -6.581 7.314 10.923 1.00 91.00 204 LEU A O 1
ATOM 1661 N N . LYS A 1 205 ? -5.802 9.285 11.663 1.00 90.25 205 LYS A N 1
ATOM 1662 C CA . LYS A 1 205 ? -7.093 9.827 12.100 1.00 90.25 205 LYS A CA 1
ATOM 1663 C C . LYS A 1 205 ? -7.915 10.398 10.944 1.00 90.25 205 LYS A C 1
ATOM 1665 O O . LYS A 1 205 ? -9.117 10.581 11.095 1.00 90.25 205 LYS A O 1
ATOM 1670 N N . LYS A 1 206 ? -7.285 10.701 9.807 1.00 93.06 206 LYS A N 1
ATOM 1671 C CA . LYS A 1 206 ? -7.922 11.345 8.651 1.00 93.06 206 LYS A CA 1
ATOM 1672 C C . LYS A 1 206 ? -8.498 10.297 7.699 1.00 93.06 206 LYS A C 1
ATOM 1674 O O . LYS A 1 206 ? -8.049 9.163 7.679 1.00 93.06 206 LYS A O 1
ATOM 1679 N N . GLU A 1 207 ? -9.482 10.659 6.881 1.00 92.19 207 GLU A N 1
ATOM 1680 C CA . GLU A 1 207 ? -9.994 9.756 5.840 1.00 92.19 207 GLU A CA 1
ATOM 1681 C C . GLU A 1 207 ? -9.018 9.631 4.666 1.00 92.19 207 GLU A C 1
ATOM 1683 O O . GLU A 1 207 ? -8.436 10.625 4.239 1.00 92.19 207 GLU A O 1
ATOM 1688 N N . LEU A 1 208 ? -8.885 8.427 4.099 1.00 92.81 208 LEU A N 1
ATOM 1689 C CA . LEU A 1 208 ? -8.001 8.206 2.953 1.00 92.81 208 LEU A CA 1
ATOM 1690 C C . LEU A 1 208 ? -8.520 8.952 1.713 1.00 92.81 208 LEU A C 1
ATOM 1692 O O . LEU A 1 208 ? -9.633 8.670 1.255 1.00 92.81 208 LEU A O 1
ATOM 1696 N N . PRO A 1 209 ? -7.725 9.860 1.129 1.00 93.69 209 PRO A N 1
ATOM 1697 C CA . PRO A 1 209 ? -8.109 10.553 -0.086 1.00 93.69 209 PRO A CA 1
ATOM 1698 C C . PRO A 1 209 ? -8.137 9.593 -1.274 1.00 93.69 209 PRO A C 1
ATOM 1700 O O . PRO A 1 209 ? -7.358 8.640 -1.369 1.00 93.69 209 PRO A O 1
ATOM 1703 N N . SER A 1 210 ? -9.052 9.865 -2.200 1.00 92.25 210 SER A N 1
ATOM 1704 C CA . SER A 1 210 ? -9.072 9.178 -3.488 1.00 92.25 210 SER A CA 1
ATOM 1705 C C . SER A 1 210 ? -7.955 9.719 -4.388 1.00 92.25 210 SER A C 1
ATOM 1707 O O . SER A 1 210 ? -7.674 10.917 -4.327 1.00 92.25 210 SER A O 1
ATOM 1709 N N . PRO A 1 211 ? -7.343 8.877 -5.240 1.00 94.25 211 PRO A N 1
ATOM 1710 C CA . PRO A 1 211 ? -6.337 9.320 -6.200 1.00 94.25 211 PRO A CA 1
ATOM 1711 C C . PRO A 1 211 ? -6.845 10.473 -7.069 1.00 94.25 211 PRO A C 1
ATOM 1713 O O . PRO A 1 211 ? -7.892 10.363 -7.712 1.00 94.25 211 PRO A O 1
ATOM 1716 N N . SER A 1 212 ? -6.101 11.576 -7.106 1.00 95.31 212 SER A N 1
ATOM 1717 C CA . SER A 1 212 ? -6.454 12.739 -7.913 1.00 95.31 212 SER A CA 1
ATOM 1718 C C . SER A 1 212 ? -6.220 12.459 -9.400 1.00 95.31 212 SER A C 1
ATOM 1720 O O . SER A 1 212 ? -5.336 11.692 -9.796 1.00 95.31 212 SER A O 1
ATOM 1722 N N . ARG A 1 213 ? -6.997 13.118 -10.268 1.00 95.06 213 ARG A N 1
ATOM 1723 C CA . ARG A 1 213 ? -6.779 13.026 -11.721 1.00 95.06 213 ARG A CA 1
ATOM 1724 C C . ARG A 1 213 ? -5.398 13.534 -12.127 1.00 95.06 213 ARG A C 1
ATOM 1726 O O . ARG A 1 213 ? -4.822 13.015 -13.076 1.00 95.06 213 ARG A O 1
ATOM 1733 N N . GLU A 1 214 ? -4.886 14.546 -11.433 1.00 96.06 214 GLU A N 1
ATOM 1734 C CA . GLU A 1 214 ? -3.551 15.102 -11.660 1.00 96.06 214 GLU A CA 1
ATOM 1735 C C . GLU A 1 214 ? -2.459 14.073 -11.361 1.00 96.06 214 GLU A C 1
ATOM 1737 O O . GLU A 1 214 ? -1.594 13.839 -12.201 1.00 96.06 214 GLU A O 1
ATOM 1742 N N . TYR A 1 215 ? -2.569 13.362 -10.239 1.00 96.25 215 TYR A N 1
ATOM 1743 C CA . TYR A 1 215 ? -1.650 12.286 -9.887 1.00 96.25 215 TYR A CA 1
ATOM 1744 C C . TYR A 1 215 ? -1.647 11.153 -10.928 1.00 96.25 215 TYR A C 1
ATOM 1746 O O . TYR A 1 215 ? -0.587 10.670 -11.348 1.00 96.25 215 TYR A O 1
ATOM 1754 N N . ILE A 1 216 ? -2.830 10.757 -11.411 1.00 97.56 216 ILE A N 1
ATOM 1755 C CA . ILE A 1 216 ? -2.941 9.743 -12.470 1.00 97.56 216 ILE A CA 1
ATOM 1756 C C . ILE A 1 216 ? -2.328 10.258 -13.784 1.00 97.56 216 ILE A C 1
ATOM 1758 O O . ILE A 1 216 ? -1.591 9.513 -14.431 1.00 97.56 216 ILE A O 1
ATOM 1762 N N . ARG A 1 217 ? -2.550 11.528 -14.160 1.00 97.88 217 ARG A N 1
ATOM 1763 C CA . ARG A 1 217 ? -1.912 12.153 -15.339 1.00 97.88 217 ARG A CA 1
ATOM 1764 C C . ARG A 1 217 ? -0.390 12.189 -15.223 1.00 97.88 217 ARG A C 1
ATOM 1766 O O . ARG A 1 217 ? 0.283 11.744 -16.146 1.00 97.88 217 ARG A O 1
ATOM 1773 N N . GLY A 1 218 ? 0.151 12.597 -14.077 1.00 97.62 218 GLY A N 1
ATOM 1774 C CA . GLY A 1 218 ? 1.594 12.560 -13.831 1.00 97.62 218 GLY A CA 1
ATOM 1775 C C . GLY A 1 218 ? 2.170 11.145 -13.973 1.00 97.62 218 GLY A C 1
ATOM 1776 O O . GLY A 1 218 ? 3.237 10.956 -14.558 1.00 97.62 218 GLY A O 1
ATOM 1777 N N . THR A 1 219 ? 1.426 10.127 -13.527 1.00 97.31 219 THR A N 1
ATOM 1778 C CA . THR A 1 219 ? 1.801 8.714 -13.714 1.00 97.31 219 THR A CA 1
ATOM 1779 C C . THR A 1 219 ? 1.771 8.300 -15.194 1.00 97.31 219 THR A C 1
ATOM 1781 O O . THR A 1 219 ? 2.668 7.587 -15.649 1.00 97.31 219 THR A O 1
ATOM 1784 N N . ILE A 1 220 ? 0.780 8.767 -15.966 1.00 98.44 220 ILE A N 1
ATOM 1785 C CA . ILE A 1 220 ? 0.6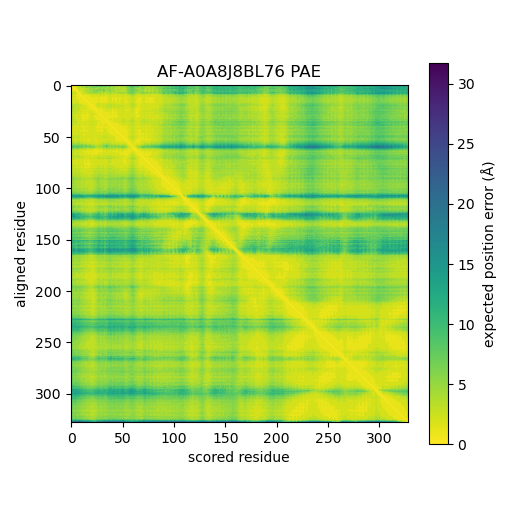92 8.554 -17.422 1.00 98.44 220 ILE A CA 1
ATOM 1786 C C . ILE A 1 220 ? 1.904 9.162 -18.132 1.00 98.44 220 ILE A C 1
ATOM 1788 O O . ILE A 1 220 ? 2.549 8.484 -18.937 1.00 98.44 220 ILE A O 1
ATOM 1792 N N . ASP A 1 221 ? 2.229 10.416 -17.833 1.00 98.19 221 ASP A N 1
ATOM 1793 C CA . ASP A 1 221 ? 3.322 11.132 -18.489 1.00 98.19 221 ASP A CA 1
ATOM 1794 C C . ASP A 1 221 ? 4.678 10.512 -18.152 1.00 98.19 221 ASP A C 1
ATOM 1796 O O . ASP A 1 221 ? 5.511 10.314 -19.042 1.00 98.19 221 ASP A O 1
ATOM 1800 N N . PHE A 1 222 ? 4.866 10.086 -16.900 1.00 97.44 222 PHE A N 1
ATOM 1801 C CA . PHE A 1 222 ? 6.054 9.344 -16.492 1.00 97.44 222 PHE A CA 1
ATOM 1802 C C . PHE A 1 222 ? 6.190 8.015 -17.248 1.00 97.44 222 PHE A C 1
ATOM 1804 O O . PHE A 1 222 ? 7.255 7.727 -17.802 1.00 97.44 222 PHE A O 1
ATOM 1811 N N . ALA A 1 223 ? 5.114 7.227 -17.349 1.00 97.75 223 ALA A N 1
ATOM 1812 C CA . ALA A 1 223 ? 5.119 5.961 -18.080 1.00 97.75 223 ALA A CA 1
ATOM 1813 C C . ALA A 1 223 ? 5.416 6.155 -19.580 1.00 97.75 223 ALA A C 1
ATOM 1815 O O . ALA A 1 223 ? 6.222 5.418 -20.153 1.00 97.75 223 ALA A O 1
ATOM 1816 N N . ARG A 1 224 ? 4.828 7.184 -20.211 1.00 97.94 224 ARG A N 1
ATOM 1817 C CA . ARG A 1 224 ? 5.126 7.568 -21.603 1.00 97.94 224 ARG A CA 1
ATOM 1818 C C . ARG A 1 224 ? 6.595 7.943 -21.776 1.00 97.94 224 ARG A C 1
ATOM 1820 O O . ARG A 1 224 ? 7.234 7.473 -22.714 1.00 97.94 224 ARG A O 1
ATOM 1827 N N . GLY A 1 225 ? 7.135 8.754 -20.866 1.00 96.94 225 GLY A N 1
ATOM 1828 C CA . GLY A 1 225 ? 8.544 9.142 -20.871 1.00 96.94 225 GLY A CA 1
ATOM 1829 C C . GLY A 1 225 ? 9.478 7.935 -20.795 1.00 96.94 225 GLY A C 1
ATOM 1830 O O . GLY A 1 225 ? 10.441 7.859 -21.555 1.00 96.94 225 GLY A O 1
ATOM 1831 N N . LYS A 1 226 ? 9.160 6.947 -19.947 1.00 96.50 226 LYS A N 1
ATOM 1832 C CA . LYS A 1 226 ? 9.937 5.702 -19.854 1.00 96.50 226 LYS A CA 1
ATOM 1833 C C . LYS A 1 226 ? 9.891 4.874 -21.131 1.00 96.50 226 LYS A C 1
ATOM 1835 O O . LYS A 1 226 ? 10.923 4.327 -21.489 1.00 96.50 226 LYS A O 1
ATOM 1840 N N . LEU A 1 227 ? 8.754 4.813 -21.826 1.00 96.56 227 LEU A N 1
ATOM 1841 C CA . LEU A 1 227 ? 8.635 4.072 -23.087 1.00 96.56 227 LEU A CA 1
ATOM 1842 C C . LEU A 1 227 ? 9.463 4.676 -24.228 1.00 96.56 227 LEU A C 1
ATOM 1844 O O . LEU A 1 227 ? 10.076 3.923 -24.979 1.00 96.56 227 LEU A O 1
ATOM 1848 N N . ARG A 1 228 ? 9.506 6.011 -24.344 1.00 94.56 228 ARG A N 1
ATOM 1849 C CA . ARG A 1 228 ? 10.172 6.709 -25.462 1.00 94.56 228 ARG A CA 1
ATOM 1850 C C . ARG A 1 228 ? 11.654 6.359 -25.613 1.00 94.56 228 ARG A C 1
ATOM 1852 O O . ARG A 1 228 ? 12.128 6.278 -26.733 1.00 94.56 228 ARG A O 1
ATOM 1859 N N . GLY A 1 229 ? 12.370 6.149 -24.508 1.00 89.44 229 GLY A N 1
ATOM 1860 C CA . GLY A 1 229 ? 13.809 5.859 -24.539 1.00 89.44 229 GLY A CA 1
ATOM 1861 C C . GLY A 1 229 ? 14.171 4.380 -24.704 1.00 89.44 229 GLY A C 1
ATOM 1862 O O . GLY A 1 229 ? 15.353 4.060 -24.773 1.00 89.44 229 GLY A O 1
ATOM 1863 N N . ILE A 1 230 ? 13.192 3.465 -24.713 1.00 95.75 230 ILE A N 1
ATOM 1864 C CA . ILE A 1 230 ? 13.479 2.020 -24.715 1.00 95.75 230 ILE A CA 1
ATOM 1865 C C . ILE A 1 230 ? 14.079 1.575 -26.041 1.00 95.75 230 ILE A C 1
ATOM 1867 O O . ILE A 1 230 ? 14.966 0.728 -26.022 1.00 95.75 230 ILE A O 1
ATOM 1871 N N . ASP A 1 231 ? 13.606 2.123 -27.160 1.00 94.00 231 ASP A N 1
ATOM 1872 C CA . ASP A 1 231 ? 14.012 1.668 -28.489 1.00 94.00 231 ASP A CA 1
ATOM 1873 C C . ASP A 1 231 ? 15.529 1.862 -28.660 1.00 94.00 231 ASP A C 1
ATOM 1875 O O . ASP A 1 231 ? 16.249 0.869 -28.780 1.00 94.00 231 ASP A O 1
ATOM 1879 N N . ASP A 1 232 ? 16.022 3.091 -28.471 1.00 93.38 232 ASP A N 1
ATOM 1880 C CA . ASP A 1 232 ? 17.452 3.439 -28.521 1.00 93.38 232 ASP A CA 1
ATOM 1881 C C . ASP A 1 232 ? 18.295 2.687 -27.476 1.00 93.38 232 ASP A C 1
ATOM 1883 O O . ASP A 1 232 ? 19.383 2.185 -27.774 1.00 93.38 232 ASP A O 1
ATOM 1887 N N . LEU A 1 233 ? 17.804 2.586 -26.231 1.00 93.56 233 LEU A N 1
ATOM 1888 C CA . LEU A 1 233 ? 18.506 1.866 -25.163 1.00 93.56 233 LEU A CA 1
ATOM 1889 C C . LEU A 1 233 ? 18.632 0.380 -25.482 1.00 93.56 233 LEU A C 1
ATOM 1891 O O . LEU A 1 233 ? 19.666 -0.212 -25.195 1.00 93.56 233 LEU A O 1
ATOM 1895 N N . SER A 1 234 ? 17.600 -0.228 -26.066 1.00 94.00 234 SER A N 1
ATOM 1896 C CA . SER A 1 234 ? 17.588 -1.656 -26.374 1.00 94.00 234 SER A CA 1
ATOM 1897 C C . SER A 1 234 ? 18.554 -2.029 -27.492 1.00 94.00 234 SER A C 1
ATOM 1899 O O . SER A 1 234 ? 18.976 -3.178 -27.553 1.00 94.00 234 SER A O 1
ATOM 1901 N N . GLU A 1 235 ? 18.934 -1.081 -28.355 1.00 92.62 235 GLU A N 1
ATOM 1902 C CA . GLU A 1 235 ? 19.923 -1.335 -29.405 1.00 92.62 235 GLU A CA 1
ATOM 1903 C C . GLU A 1 235 ? 21.331 -1.489 -28.841 1.00 92.62 235 GLU A C 1
ATOM 1905 O O . GLU A 1 235 ? 22.092 -2.336 -29.301 1.00 92.62 235 GLU A O 1
ATOM 1910 N N . LYS A 1 236 ? 21.673 -0.666 -27.846 1.00 91.25 236 LYS A N 1
ATOM 1911 C CA . LYS A 1 236 ? 23.027 -0.594 -27.285 1.00 91.25 236 LYS A CA 1
ATOM 1912 C C . LYS A 1 236 ? 23.174 -1.422 -26.012 1.00 91.25 236 LYS A C 1
ATOM 1914 O O . LYS A 1 236 ? 24.206 -2.044 -25.793 1.00 91.25 236 LYS A O 1
ATOM 1919 N N . TYR A 1 237 ? 22.139 -1.419 -25.174 1.00 93.69 237 TYR A N 1
ATOM 1920 C CA . TYR A 1 237 ? 22.141 -1.978 -23.823 1.00 93.69 237 TYR A CA 1
ATOM 1921 C C . TYR A 1 237 ? 20.777 -2.616 -23.475 1.00 93.69 237 TYR A C 1
ATOM 1923 O O . TYR A 1 237 ? 20.039 -2.081 -22.637 1.00 93.69 237 TYR A O 1
ATOM 1931 N N . PRO A 1 238 ? 20.419 -3.778 -24.063 1.00 90.38 238 PRO A N 1
ATOM 1932 C CA . PRO A 1 238 ? 19.169 -4.483 -23.750 1.00 90.38 238 PRO A CA 1
ATOM 1933 C C . PRO A 1 238 ? 18.933 -4.705 -22.247 1.00 90.38 238 PRO A C 1
ATOM 1935 O O . PRO A 1 238 ? 17.814 -4.541 -21.759 1.00 90.38 238 PRO A O 1
ATOM 1938 N N . GLY A 1 239 ? 20.001 -5.017 -21.503 1.00 91.19 239 GLY A N 1
ATOM 1939 C CA . GLY A 1 239 ? 19.980 -5.159 -20.044 1.00 91.19 239 GLY A CA 1
ATOM 1940 C C . GLY A 1 239 ? 19.582 -3.875 -19.310 1.00 91.19 239 GLY A C 1
ATOM 1941 O O . GLY A 1 239 ? 18.812 -3.904 -18.359 1.00 91.19 239 GLY A O 1
ATOM 1942 N N . THR A 1 240 ? 20.010 -2.709 -19.788 1.00 92.12 240 THR A N 1
ATOM 1943 C CA . THR A 1 240 ? 19.588 -1.421 -19.214 1.00 92.12 240 THR A CA 1
ATOM 1944 C C . THR A 1 240 ? 18.145 -1.089 -19.597 1.00 92.12 240 THR A C 1
ATOM 1946 O O . THR A 1 240 ? 17.403 -0.514 -18.799 1.00 92.12 240 THR A O 1
ATOM 1949 N N . ALA A 1 241 ? 17.710 -1.485 -20.797 1.00 96.19 241 ALA A N 1
ATOM 1950 C CA . ALA A 1 241 ? 16.375 -1.203 -21.320 1.00 96.19 241 ALA A CA 1
ATOM 1951 C C . ALA A 1 241 ? 15.240 -1.941 -20.575 1.00 96.19 241 ALA A C 1
ATOM 1953 O O . ALA A 1 241 ? 14.091 -1.487 -20.601 1.00 96.19 241 ALA A O 1
ATOM 1954 N N . ILE A 1 242 ? 15.530 -3.036 -19.856 1.00 95.94 242 ILE A N 1
ATOM 1955 C CA . ILE A 1 242 ? 14.507 -3.745 -19.071 1.00 95.94 242 ILE A CA 1
ATOM 1956 C C . ILE A 1 242 ? 13.965 -2.911 -17.905 1.00 95.94 242 ILE A C 1
ATOM 1958 O O . ILE A 1 242 ? 12.784 -3.009 -17.576 1.00 95.94 242 ILE A O 1
ATOM 1962 N N . MET A 1 243 ? 14.775 -2.035 -17.309 1.00 94.31 243 MET A N 1
ATOM 1963 C CA . MET A 1 243 ? 14.341 -1.211 -16.180 1.00 94.31 243 MET A CA 1
ATOM 1964 C C . MET A 1 243 ? 13.232 -0.205 -16.558 1.00 94.31 243 MET A C 1
ATOM 1966 O O . MET A 1 243 ? 12.156 -0.254 -15.951 1.00 94.31 243 MET A O 1
ATOM 1970 N N . PRO A 1 244 ? 13.394 0.675 -17.571 1.00 96.81 244 PRO A N 1
ATOM 1971 C CA . PRO A 1 244 ? 12.307 1.548 -18.015 1.00 96.81 244 PRO A CA 1
ATOM 1972 C C . PRO A 1 244 ? 11.092 0.768 -18.538 1.00 96.81 244 PRO A C 1
ATOM 1974 O O . PRO A 1 244 ? 9.961 1.189 -18.287 1.00 96.81 244 PRO A O 1
ATOM 1977 N N . LEU A 1 245 ? 11.287 -0.395 -19.176 1.00 97.81 245 LEU A N 1
ATOM 1978 C CA . LEU A 1 245 ? 10.185 -1.269 -19.593 1.00 97.81 245 LEU A CA 1
ATOM 1979 C C . LEU A 1 245 ? 9.370 -1.785 -18.397 1.00 97.81 245 LEU A C 1
ATOM 1981 O O . LEU A 1 245 ? 8.138 -1.717 -18.405 1.00 97.81 245 LEU A O 1
ATOM 1985 N N . ARG A 1 246 ? 10.047 -2.276 -17.353 1.00 96.44 246 ARG A N 1
ATOM 1986 C CA . ARG A 1 246 ? 9.423 -2.745 -16.108 1.00 96.44 246 ARG A CA 1
ATOM 1987 C C . ARG A 1 246 ? 8.611 -1.637 -15.449 1.00 96.44 246 ARG A C 1
ATOM 1989 O O . ARG A 1 246 ? 7.469 -1.878 -15.056 1.00 96.44 246 ARG A O 1
ATOM 1996 N N . ILE A 1 247 ? 9.163 -0.425 -15.386 1.00 96.31 247 ILE A N 1
ATOM 1997 C CA . ILE A 1 247 ? 8.471 0.755 -14.853 1.00 96.31 247 ILE A CA 1
ATOM 1998 C C . ILE A 1 247 ? 7.211 1.064 -15.672 1.00 96.31 247 ILE A C 1
ATOM 2000 O O . ILE A 1 247 ? 6.132 1.176 -15.096 1.00 96.31 247 ILE A O 1
ATOM 2004 N N . ALA A 1 248 ? 7.316 1.134 -17.002 1.00 98.12 248 ALA A N 1
ATOM 2005 C CA . ALA A 1 248 ? 6.182 1.452 -17.869 1.00 98.12 248 ALA A CA 1
ATOM 2006 C C . ALA A 1 248 ? 5.039 0.428 -17.748 1.00 98.12 248 ALA A C 1
ATOM 2008 O O . ALA A 1 248 ? 3.872 0.801 -17.644 1.00 98.12 248 ALA A O 1
ATOM 2009 N N . VAL A 1 249 ? 5.365 -0.868 -17.711 1.00 98.31 249 VAL A N 1
ATOM 2010 C CA . VAL A 1 249 ? 4.376 -1.948 -17.561 1.00 98.31 249 VAL A CA 1
ATOM 2011 C C . VAL A 1 249 ? 3.719 -1.928 -16.179 1.00 98.31 249 VAL A C 1
ATOM 2013 O O . VAL A 1 249 ? 2.505 -2.126 -16.071 1.00 98.31 249 VAL A O 1
ATOM 2016 N N . ARG A 1 250 ? 4.496 -1.664 -15.120 1.00 97.56 250 ARG A N 1
ATOM 2017 C CA . ARG A 1 250 ? 3.973 -1.478 -13.760 1.00 97.56 250 ARG A CA 1
ATOM 2018 C C . ARG A 1 250 ? 3.004 -0.299 -13.712 1.00 97.56 250 ARG A C 1
ATOM 2020 O O . ARG A 1 250 ? 1.887 -0.451 -13.221 1.00 97.56 250 ARG A O 1
ATOM 2027 N N . ASP A 1 251 ? 3.413 0.853 -14.232 1.00 98.12 251 ASP A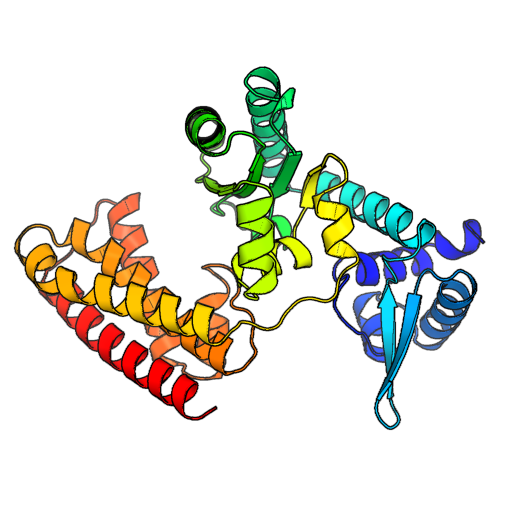 N 1
ATOM 2028 C CA . ASP A 1 251 ? 2.635 2.086 -14.135 1.00 98.12 251 ASP A CA 1
ATOM 2029 C C . ASP A 1 251 ? 1.377 2.032 -15.012 1.00 98.12 251 ASP A C 1
ATOM 2031 O O . ASP A 1 251 ? 0.319 2.454 -14.556 1.00 98.12 251 ASP A O 1
ATOM 2035 N N . ALA A 1 252 ? 1.412 1.369 -16.175 1.00 98.56 252 ALA A N 1
ATOM 2036 C CA . ALA A 1 252 ? 0.202 1.055 -16.943 1.00 98.56 252 ALA A CA 1
ATOM 2037 C C . ALA A 1 252 ? -0.821 0.242 -16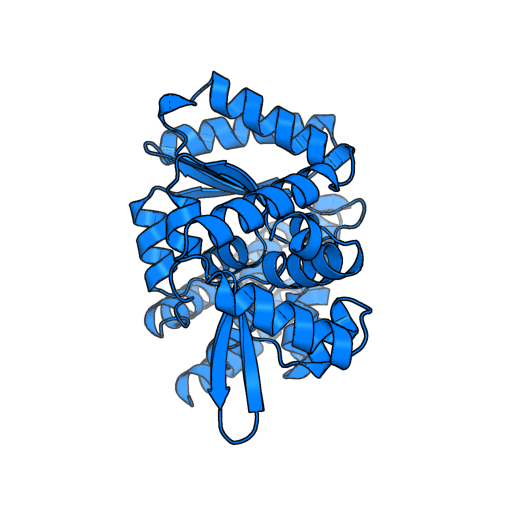.124 1.00 98.56 252 ALA A C 1
ATOM 2039 O O . ALA A 1 252 ? -2.026 0.501 -16.192 1.00 98.56 252 ALA A O 1
ATOM 2040 N N . GLY A 1 253 ? -0.354 -0.711 -15.309 1.00 98.31 253 GLY A N 1
ATOM 2041 C CA . GLY A 1 253 ? -1.203 -1.464 -14.384 1.00 98.31 253 GLY A CA 1
ATOM 2042 C C . GLY A 1 253 ? -1.736 -0.631 -13.227 1.00 98.31 253 GLY A C 1
ATOM 2043 O O . GLY A 1 253 ? -2.910 -0.766 -12.878 1.00 98.31 253 GLY A O 1
ATOM 2044 N N . ARG A 1 254 ? -0.908 0.253 -12.663 1.00 98.00 254 ARG A N 1
ATOM 2045 C CA . ARG A 1 254 ? -1.330 1.188 -11.612 1.00 98.00 254 ARG A CA 1
ATOM 2046 C C . ARG A 1 254 ? -2.407 2.133 -12.129 1.00 98.00 254 ARG A C 1
ATOM 2048 O O . ARG A 1 254 ? -3.456 2.208 -11.504 1.00 98.00 254 ARG A O 1
ATOM 2055 N N . ILE A 1 255 ? -2.210 2.744 -13.299 1.00 98.44 255 ILE A N 1
ATOM 2056 C CA . ILE A 1 255 ? -3.195 3.622 -13.950 1.00 98.44 255 ILE A CA 1
ATOM 2057 C C . ILE A 1 255 ? -4.533 2.892 -14.102 1.00 98.44 255 ILE A C 1
ATOM 2059 O O . ILE A 1 255 ? -5.538 3.387 -13.612 1.00 98.44 255 ILE A O 1
ATOM 2063 N N . LEU A 1 256 ? -4.548 1.674 -14.666 1.00 98.25 256 LEU A N 1
ATOM 2064 C CA . LEU A 1 256 ? -5.789 0.905 -14.840 1.00 98.25 256 LEU A CA 1
ATOM 2065 C C . LEU A 1 256 ? -6.563 0.706 -13.527 1.00 98.25 256 LEU A C 1
ATOM 2067 O O . LEU A 1 256 ? -7.791 0.791 -13.518 1.00 98.25 256 LEU A O 1
ATOM 2071 N N . LEU A 1 257 ? -5.864 0.378 -12.438 1.00 97.69 257 LEU A N 1
ATOM 2072 C CA . LEU A 1 257 ? -6.493 0.154 -11.137 1.00 97.69 257 LEU A CA 1
ATOM 2073 C C . LEU A 1 257 ? -6.966 1.468 -10.511 1.00 97.69 257 LEU A C 1
ATOM 2075 O O . LEU A 1 257 ? -8.111 1.541 -10.064 1.00 97.69 257 LEU A O 1
ATOM 2079 N N . LEU A 1 258 ? -6.128 2.506 -10.539 1.00 96.69 258 LEU A N 1
ATOM 2080 C CA . LEU A 1 258 ? -6.445 3.828 -9.999 1.00 96.69 258 LEU A CA 1
ATOM 2081 C C . LEU A 1 258 ? -7.664 4.436 -10.700 1.00 96.69 258 LEU A C 1
ATOM 2083 O O . LEU A 1 258 ? -8.578 4.903 -10.027 1.00 96.69 258 LEU A O 1
ATOM 2087 N N . SER A 1 259 ? -7.754 4.322 -12.028 1.00 95.19 259 SER A N 1
ATOM 2088 C CA . SER A 1 259 ? -8.921 4.752 -12.815 1.00 95.19 259 SER A CA 1
ATOM 2089 C C . SER A 1 259 ? -10.205 3.990 -12.483 1.00 95.19 259 SER A C 1
ATOM 2091 O O . SER A 1 259 ? -11.292 4.427 -12.839 1.00 95.19 259 SER A O 1
ATOM 2093 N N . LYS A 1 260 ? -10.102 2.845 -11.802 1.00 93.75 260 LYS A N 1
ATOM 2094 C CA . LYS A 1 260 ? -11.241 2.065 -11.296 1.00 93.75 260 LYS A CA 1
ATOM 2095 C C . LYS A 1 260 ? -11.492 2.278 -9.800 1.00 93.75 260 LYS A C 1
ATOM 2097 O O . LYS A 1 260 ? -12.264 1.527 -9.211 1.00 93.75 260 LYS A O 1
ATOM 2102 N N . GLY A 1 261 ? -10.821 3.247 -9.174 1.00 91.19 261 GLY A N 1
ATOM 2103 C CA . GLY A 1 261 ? -10.908 3.501 -7.733 1.00 91.19 261 GLY A CA 1
ATOM 2104 C C . GLY A 1 261 ? -10.251 2.415 -6.874 1.00 91.19 261 GLY A C 1
ATOM 2105 O O . GLY A 1 261 ? -10.555 2.288 -5.691 1.00 91.19 261 GLY A O 1
ATOM 2106 N N . ILE A 1 262 ? -9.368 1.596 -7.454 1.00 93.50 262 ILE A N 1
ATOM 2107 C CA . ILE A 1 262 ? -8.681 0.508 -6.754 1.00 93.50 262 ILE A CA 1
ATOM 2108 C C . ILE A 1 262 ? -7.249 0.934 -6.473 1.00 93.50 262 ILE A C 1
ATOM 2110 O O . ILE A 1 262 ? -6.474 1.170 -7.394 1.00 93.50 262 ILE A O 1
ATOM 2114 N N . ILE A 1 263 ? -6.874 0.946 -5.195 1.00 92.62 263 ILE A N 1
ATOM 2115 C CA . ILE A 1 263 ? -5.496 1.213 -4.779 1.00 92.62 263 ILE A CA 1
ATOM 2116 C C . ILE A 1 263 ? -4.590 0.044 -5.214 1.00 92.62 263 ILE A C 1
ATOM 2118 O O . ILE A 1 263 ? -4.814 -1.098 -4.775 1.00 92.62 263 ILE A O 1
ATOM 2122 N N . PRO A 1 264 ? -3.582 0.291 -6.071 1.00 94.12 264 PRO A N 1
ATOM 2123 C CA . PRO A 1 264 ? -2.580 -0.705 -6.426 1.00 94.12 264 PRO A CA 1
ATOM 2124 C C . PRO A 1 264 ? -1.858 -1.237 -5.184 1.00 94.12 264 PRO A C 1
ATOM 2126 O O . PRO A 1 264 ? -1.538 -0.484 -4.270 1.00 94.12 264 PRO A O 1
ATOM 2129 N N . GLY A 1 265 ? -1.631 -2.546 -5.129 1.00 87.94 265 GLY A N 1
ATOM 2130 C CA . GLY A 1 265 ? -0.840 -3.196 -4.086 1.00 87.94 265 GLY A CA 1
ATOM 2131 C C . GLY A 1 265 ? 0.656 -3.191 -4.406 1.00 87.94 265 GLY A C 1
ATOM 2132 O O . GLY A 1 265 ? 1.116 -2.500 -5.311 1.00 87.94 265 GLY A O 1
ATOM 2133 N N . SER A 1 266 ? 1.416 -4.017 -3.682 1.00 83.25 266 SER A N 1
ATOM 2134 C CA . SER A 1 266 ? 2.854 -4.188 -3.924 1.00 83.25 266 SER A CA 1
ATOM 2135 C C . SER A 1 266 ? 3.142 -4.767 -5.314 1.00 83.25 266 SER A C 1
ATOM 2137 O O . SER A 1 266 ? 2.246 -5.278 -5.997 1.00 83.25 266 SER A O 1
ATOM 2139 N N . ARG A 1 267 ? 4.424 -4.802 -5.703 1.00 80.81 267 ARG A N 1
ATOM 2140 C CA . ARG A 1 267 ? 4.887 -5.445 -6.948 1.00 80.81 267 ARG A CA 1
ATOM 2141 C C . ARG A 1 267 ? 4.383 -6.887 -7.132 1.00 80.81 267 ARG A C 1
ATOM 2143 O O . ARG A 1 267 ? 4.185 -7.324 -8.265 1.00 80.81 267 ARG A O 1
ATOM 2150 N N . HIS A 1 268 ? 4.136 -7.610 -6.034 1.00 82.25 268 HIS A N 1
ATOM 2151 C CA . HIS A 1 268 ? 3.634 -8.989 -6.040 1.00 82.25 268 HIS A CA 1
ATOM 2152 C C . HIS A 1 268 ? 2.103 -9.071 -6.167 1.00 82.25 268 HIS A C 1
ATOM 2154 O O . HIS A 1 268 ? 1.581 -9.983 -6.814 1.00 82.25 268 HIS A O 1
ATOM 2160 N N . ASP A 1 269 ? 1.372 -8.115 -5.585 1.00 88.50 269 ASP A N 1
ATOM 2161 C CA . ASP A 1 269 ? -0.094 -8.065 -5.632 1.00 88.50 269 ASP A CA 1
ATOM 2162 C C . ASP A 1 269 ? -0.606 -7.485 -6.967 1.00 88.50 269 ASP A C 1
ATOM 2164 O O . ASP A 1 269 ? -1.616 -7.960 -7.507 1.00 88.50 269 ASP A O 1
ATOM 2168 N N . LEU A 1 270 ? 0.112 -6.505 -7.531 1.00 93.69 270 LEU A N 1
ATOM 2169 C CA . LEU A 1 270 ? -0.283 -5.750 -8.723 1.00 93.69 270 LEU A CA 1
ATOM 2170 C C . LEU A 1 270 ? -0.690 -6.644 -9.913 1.00 93.69 270 LEU A C 1
ATOM 2172 O O . LEU A 1 270 ? -1.786 -6.452 -10.447 1.00 93.69 270 LEU A O 1
ATOM 2176 N N . PRO A 1 271 ? 0.085 -7.673 -10.320 1.00 96.31 271 PRO A N 1
ATOM 2177 C CA . PRO A 1 271 ? -0.296 -8.504 -11.457 1.00 96.31 271 PRO A CA 1
ATOM 2178 C C . PRO A 1 271 ? -1.607 -9.259 -11.231 1.00 96.31 271 PRO A C 1
ATOM 2180 O O . PRO A 1 271 ? -2.388 -9.447 -12.166 1.00 96.31 271 PRO A O 1
ATOM 2183 N N . LYS A 1 272 ? -1.871 -9.701 -9.992 1.00 95.75 272 LYS A N 1
ATOM 2184 C CA . LYS A 1 272 ? -3.109 -10.404 -9.627 1.00 95.75 272 LYS A CA 1
ATOM 2185 C C . LYS A 1 272 ? -4.299 -9.449 -9.636 1.00 95.75 272 LYS A C 1
ATOM 2187 O O . LYS A 1 272 ? -5.361 -9.843 -10.109 1.00 95.75 272 LYS A O 1
ATOM 2192 N N . GLN A 1 273 ? -4.125 -8.221 -9.147 1.00 97.00 273 GLN A N 1
ATOM 2193 C CA . GLN A 1 273 ? -5.164 -7.191 -9.192 1.00 97.00 273 GLN A CA 1
ATOM 2194 C C . GLN A 1 273 ? -5.517 -6.825 -10.636 1.00 97.00 273 GLN A C 1
ATOM 2196 O O . GLN A 1 273 ? -6.688 -6.894 -11.001 1.00 97.00 273 GLN A O 1
ATOM 2201 N N . VAL A 1 274 ? -4.515 -6.538 -11.475 1.00 98.19 274 VAL A N 1
ATOM 2202 C CA 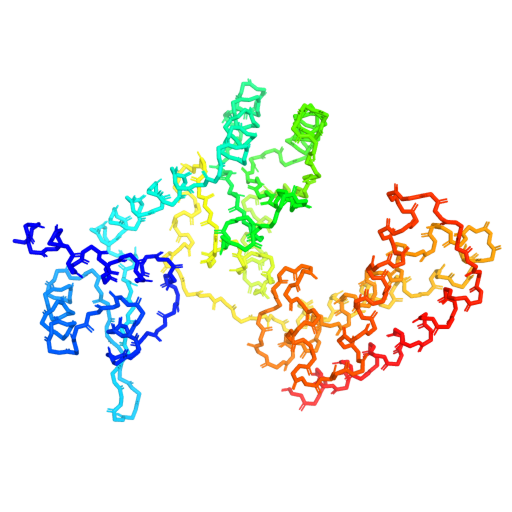. VAL A 1 274 ? -4.713 -6.244 -12.904 1.00 98.19 274 VAL A CA 1
ATOM 2203 C C . VAL A 1 274 ? -5.384 -7.419 -13.613 1.00 98.19 274 VAL A C 1
ATOM 2205 O O . VAL A 1 274 ? -6.327 -7.210 -14.368 1.00 98.19 274 VAL A O 1
ATOM 2208 N N . SER A 1 275 ? -4.991 -8.663 -13.312 1.00 97.94 275 SER A N 1
ATOM 2209 C CA . SER A 1 275 ? -5.560 -9.861 -13.953 1.00 97.94 275 SER A CA 1
ATOM 2210 C C . SER A 1 275 ? -7.069 -10.038 -13.754 1.00 97.94 275 SER A C 1
ATOM 2212 O O . SER A 1 275 ? -7.687 -10.758 -14.535 1.00 97.94 275 SER A O 1
ATOM 2214 N N . ARG A 1 276 ? -7.667 -9.407 -12.731 1.00 97.38 276 ARG A N 1
ATOM 2215 C CA . ARG A 1 276 ? -9.125 -9.422 -12.510 1.00 97.38 276 ARG A CA 1
ATOM 2216 C C . ARG A 1 276 ? -9.890 -8.630 -13.573 1.00 97.38 276 ARG A C 1
ATOM 2218 O O . ARG A 1 276 ? -11.060 -8.908 -13.792 1.00 97.38 276 ARG A O 1
ATOM 2225 N N . PHE A 1 277 ? -9.227 -7.672 -14.222 1.00 96.62 277 PHE A N 1
ATOM 2226 C CA . PHE A 1 277 ? -9.804 -6.799 -15.250 1.00 96.62 277 PHE A CA 1
ATOM 2227 C C . PHE A 1 277 ? -9.177 -7.035 -16.628 1.00 96.62 277 PHE A C 1
ATOM 2229 O O . PHE A 1 277 ? -9.829 -6.864 -17.654 1.00 96.62 277 PHE A O 1
ATOM 2236 N N . ASP A 1 278 ? -7.905 -7.430 -16.657 1.00 97.56 278 ASP A N 1
ATOM 2237 C CA . ASP A 1 278 ? -7.136 -7.693 -17.863 1.00 97.56 278 ASP A CA 1
ATOM 2238 C C . ASP A 1 278 ? -6.089 -8.788 -17.604 1.00 97.56 278 ASP A C 1
ATOM 2240 O O . ASP A 1 278 ? -4.937 -8.535 -17.239 1.00 97.56 278 ASP A O 1
ATOM 2244 N N . ARG A 1 279 ? -6.496 -10.048 -17.793 1.00 97.81 279 ARG A N 1
ATOM 2245 C CA . ARG A 1 279 ? -5.628 -11.219 -17.580 1.00 97.81 279 ARG A CA 1
ATOM 2246 C C . ARG A 1 279 ? -4.375 -11.194 -18.457 1.00 97.81 279 ARG A C 1
ATOM 2248 O O . ARG A 1 279 ? -3.313 -11.633 -18.014 1.00 97.81 279 ARG A O 1
ATOM 2255 N N . LYS A 1 280 ? -4.479 -10.684 -19.689 1.00 98.19 280 LYS A N 1
ATOM 2256 C CA . LYS A 1 280 ? -3.349 -10.597 -20.624 1.00 98.19 280 LYS A CA 1
ATOM 2257 C C . LYS A 1 280 ? -2.279 -9.660 -20.071 1.00 98.19 280 LYS A C 1
ATOM 2259 O O . LYS A 1 280 ? -1.119 -10.059 -19.973 1.00 98.19 280 LYS A O 1
ATOM 2264 N N . ASN A 1 281 ? -2.672 -8.460 -19.662 1.00 98.31 281 ASN A N 1
ATOM 2265 C CA . ASN A 1 281 ? -1.733 -7.460 -19.165 1.00 98.31 281 ASN A CA 1
ATOM 2266 C C . ASN A 1 281 ? -1.257 -7.751 -17.734 1.00 98.31 281 ASN A C 1
ATOM 2268 O O . ASN A 1 281 ? -0.098 -7.505 -17.407 1.00 98.31 281 ASN A O 1
ATOM 2272 N N . GLY A 1 282 ? -2.070 -8.416 -16.910 1.00 97.94 282 GLY A N 1
ATOM 2273 C CA . GLY A 1 282 ? -1.599 -8.982 -15.645 1.00 97.94 282 GLY A CA 1
ATOM 2274 C C . GLY A 1 282 ? -0.475 -10.012 -15.841 1.00 97.94 282 GLY A C 1
ATOM 2275 O O . GLY A 1 282 ? 0.507 -10.015 -15.101 1.00 97.94 282 GLY A O 1
ATOM 2276 N N . ASN A 1 283 ? -0.558 -10.848 -16.882 1.00 98.12 283 ASN A N 1
ATOM 2277 C CA . ASN A 1 283 ? 0.526 -11.766 -17.248 1.00 98.12 283 ASN A CA 1
ATOM 2278 C C . ASN A 1 283 ? 1.746 -11.049 -17.846 1.00 98.12 283 ASN A C 1
ATOM 2280 O O . ASN A 1 283 ? 2.866 -11.507 -17.625 1.00 98.12 283 ASN A O 1
ATOM 2284 N N . LEU A 1 284 ? 1.554 -9.943 -18.572 1.00 98.38 284 LEU A N 1
ATOM 2285 C CA . LEU A 1 284 ? 2.653 -9.115 -19.078 1.00 98.38 284 LEU A CA 1
ATOM 2286 C C . LEU A 1 284 ? 3.523 -8.593 -17.927 1.00 98.38 284 LEU A C 1
ATOM 2288 O O . LEU A 1 284 ? 4.736 -8.782 -17.968 1.00 98.38 284 LEU A O 1
ATOM 2292 N N . ILE A 1 285 ? 2.910 -8.042 -16.870 1.00 98.06 285 ILE A N 1
ATOM 2293 C CA . ILE A 1 285 ? 3.640 -7.567 -15.680 1.00 98.06 285 ILE A CA 1
ATOM 2294 C C . ILE A 1 285 ? 4.485 -8.700 -15.078 1.00 98.06 285 ILE A C 1
ATOM 2296 O O . ILE A 1 285 ? 5.669 -8.513 -14.812 1.00 98.06 285 ILE A O 1
ATOM 2300 N N . LYS A 1 286 ? 3.914 -9.907 -14.926 1.00 96.62 286 LYS A N 1
ATOM 2301 C CA . LYS A 1 286 ? 4.660 -11.071 -14.408 1.00 96.62 286 LYS A CA 1
ATOM 2302 C C . LYS A 1 286 ? 5.852 -11.443 -15.286 1.00 96.62 286 LYS A C 1
ATOM 2304 O O . LYS A 1 286 ? 6.910 -11.755 -14.756 1.00 96.62 286 LYS A O 1
ATOM 2309 N N . LYS A 1 287 ? 5.677 -11.451 -16.611 1.00 96.81 287 LYS A N 1
ATOM 2310 C CA . LYS A 1 287 ? 6.743 -11.814 -17.556 1.00 96.81 287 LYS A CA 1
ATOM 2311 C C . LYS A 1 287 ? 7.894 -10.817 -17.510 1.00 96.81 287 LYS A C 1
ATOM 2313 O O . LYS A 1 287 ? 9.038 -11.238 -17.427 1.00 96.81 287 LYS A O 1
ATOM 2318 N N . VAL A 1 288 ? 7.584 -9.523 -17.513 1.00 96.88 288 VAL A N 1
ATOM 2319 C CA . VAL A 1 288 ? 8.598 -8.462 -17.474 1.00 96.88 288 VAL A CA 1
ATOM 2320 C C . VAL A 1 288 ? 9.333 -8.446 -16.131 1.00 96.88 288 VAL A C 1
ATOM 2322 O O . VAL A 1 288 ? 10.553 -8.333 -16.129 1.00 96.88 288 VAL A O 1
ATOM 2325 N N . ASN A 1 289 ? 8.637 -8.655 -15.005 1.00 93.50 289 ASN A N 1
ATOM 2326 C CA . ASN A 1 289 ? 9.294 -8.800 -13.699 1.00 93.50 289 ASN A CA 1
ATOM 2327 C C . ASN A 1 289 ? 10.248 -10.001 -13.663 1.00 93.50 289 ASN A C 1
ATOM 2329 O O . ASN A 1 289 ? 11.388 -9.838 -13.255 1.00 93.50 289 ASN A O 1
ATOM 2333 N N . ARG A 1 290 ? 9.826 -11.174 -14.153 1.00 93.19 290 ARG A N 1
ATOM 2334 C CA . ARG A 1 290 ? 10.706 -12.356 -14.225 1.00 93.19 290 ARG A CA 1
ATOM 2335 C C . ARG A 1 290 ? 11.917 -12.126 -15.123 1.00 93.19 290 ARG A C 1
ATOM 2337 O O . ARG A 1 290 ? 13.009 -12.556 -14.793 1.00 93.19 290 ARG A O 1
ATOM 2344 N N . MET A 1 291 ? 11.723 -11.452 -16.256 1.00 94.62 291 MET A N 1
ATOM 2345 C CA . MET A 1 291 ? 12.815 -11.125 -17.172 1.00 94.62 291 MET A CA 1
ATOM 2346 C C . MET A 1 291 ? 13.834 -10.183 -16.518 1.00 94.62 291 MET A C 1
ATOM 2348 O O . MET A 1 291 ? 15.031 -10.378 -16.685 1.00 94.62 291 MET A O 1
ATOM 2352 N N . PHE A 1 292 ? 13.361 -9.207 -15.738 1.00 92.50 292 PHE A N 1
ATOM 2353 C CA . PHE A 1 292 ? 14.219 -8.348 -14.927 1.00 92.50 292 PHE A CA 1
ATOM 2354 C C . PHE A 1 292 ? 14.954 -9.136 -13.834 1.00 92.50 292 PHE A C 1
ATOM 2356 O O . PHE A 1 292 ? 16.164 -9.008 -13.722 1.00 92.50 292 PHE A O 1
ATOM 2363 N N . GLU A 1 293 ? 14.249 -9.976 -13.069 1.00 89.38 293 GLU A N 1
ATOM 2364 C CA . GLU A 1 293 ? 14.839 -10.794 -11.997 1.00 89.38 293 GLU A CA 1
ATOM 2365 C C . GLU A 1 293 ? 15.924 -11.735 -12.534 1.00 89.38 293 GLU A C 1
ATOM 2367 O O . GLU A 1 293 ? 17.006 -11.808 -11.962 1.00 89.38 293 GLU A O 1
ATOM 2372 N N . SER A 1 294 ? 15.681 -12.402 -13.665 1.00 89.69 294 SER A N 1
ATOM 2373 C CA . SER A 1 294 ? 16.685 -13.264 -14.289 1.00 89.69 294 SER A CA 1
ATOM 2374 C C . SER A 1 294 ? 17.891 -12.494 -14.840 1.00 89.69 294 SER A C 1
ATOM 2376 O O . SER A 1 294 ? 18.995 -13.027 -14.856 1.00 89.69 294 SER A O 1
ATOM 2378 N N . TYR A 1 295 ? 17.716 -11.250 -15.282 1.00 91.69 295 TYR A N 1
ATOM 2379 C CA . TYR A 1 295 ? 18.844 -10.403 -15.671 1.00 91.69 295 TYR A CA 1
ATOM 2380 C C . TYR A 1 295 ? 19.647 -9.943 -14.445 1.00 91.69 295 TYR A C 1
ATOM 2382 O O . TYR A 1 295 ? 20.858 -10.126 -14.400 1.00 91.69 295 TYR A O 1
ATOM 2390 N N . GLU A 1 296 ? 18.971 -9.392 -13.434 1.00 86.00 296 GLU A N 1
ATOM 2391 C CA . GLU A 1 296 ? 19.609 -8.775 -12.267 1.00 86.00 296 GLU A CA 1
ATOM 2392 C C . GLU A 1 296 ? 20.240 -9.806 -11.319 1.00 86.00 296 GLU A C 1
ATOM 2394 O O . GLU A 1 296 ? 21.348 -9.593 -10.836 1.00 86.00 296 GLU A O 1
ATOM 2399 N N . LYS A 1 297 ? 19.553 -10.924 -11.051 1.00 82.06 297 LYS A N 1
ATOM 2400 C CA . LYS A 1 297 ? 19.999 -11.931 -10.073 1.00 82.06 297 LYS A CA 1
ATOM 2401 C C . LYS A 1 297 ? 20.772 -13.086 -10.697 1.00 82.06 297 LYS A C 1
ATOM 2403 O O . LYS A 1 297 ? 21.664 -13.631 -10.059 1.00 82.06 297 LYS A O 1
ATOM 2408 N N . GLU A 1 298 ? 20.414 -13.490 -11.916 1.00 87.06 298 GLU A N 1
ATOM 2409 C CA . GLU A 1 298 ? 21.001 -14.674 -12.566 1.00 87.06 298 GLU A CA 1
ATOM 2410 C C . GLU A 1 298 ? 22.007 -14.309 -13.671 1.00 87.06 298 GLU A C 1
ATOM 2412 O O . GLU A 1 298 ? 22.611 -15.203 -14.259 1.00 87.06 298 GLU A O 1
ATOM 2417 N N . GLY A 1 299 ? 22.177 -13.019 -13.986 1.00 88.12 299 GLY A N 1
ATOM 2418 C CA . GLY A 1 299 ? 23.092 -12.558 -15.033 1.00 88.12 299 GLY A CA 1
ATOM 2419 C C . GLY A 1 299 ? 22.694 -12.992 -16.447 1.00 88.12 299 GLY A C 1
ATOM 2420 O O . GLY A 1 299 ? 23.544 -13.034 -17.334 1.00 88.12 299 GLY A O 1
ATOM 2421 N N . LYS A 1 300 ? 21.421 -13.349 -16.683 1.00 90.88 300 LYS A N 1
ATOM 2422 C CA . LYS A 1 300 ? 20.968 -13.779 -18.013 1.00 90.88 300 LYS A CA 1
ATOM 2423 C C . LYS A 1 300 ? 20.975 -12.617 -18.997 1.00 90.88 300 LYS A C 1
ATOM 2425 O O . LYS A 1 300 ? 20.339 -11.592 -18.760 1.00 90.88 300 LYS A O 1
ATOM 2430 N N . GLU A 1 301 ? 21.608 -12.822 -20.147 1.00 91.81 301 GLU A N 1
ATOM 2431 C CA . GLU A 1 301 ? 21.575 -11.855 -21.240 1.00 91.81 301 GLU A CA 1
ATOM 2432 C C . GLU A 1 301 ? 20.154 -11.648 -21.776 1.00 91.81 301 GLU A C 1
ATOM 2434 O O . GLU A 1 301 ? 19.378 -12.591 -21.959 1.00 91.81 301 GLU A O 1
ATOM 2439 N N . LEU A 1 302 ? 19.827 -10.387 -22.061 1.00 93.94 302 LEU A N 1
ATOM 2440 C CA . LEU A 1 302 ? 18.560 -9.999 -22.668 1.00 93.94 302 LEU A CA 1
ATOM 2441 C C . LEU A 1 302 ? 18.761 -9.657 -24.140 1.00 93.94 302 LEU A C 1
ATOM 2443 O O . LEU A 1 302 ? 19.707 -8.965 -24.508 1.00 93.94 302 LEU A O 1
ATOM 2447 N N . LYS A 1 303 ? 17.825 -10.102 -24.976 1.00 94.31 303 LYS A N 1
ATOM 2448 C CA . LYS A 1 303 ? 17.826 -9.823 -26.412 1.00 94.31 303 LYS A CA 1
ATOM 2449 C C . LYS A 1 303 ? 16.992 -8.588 -26.731 1.00 94.31 303 LYS A C 1
ATOM 2451 O O . LYS A 1 303 ? 15.913 -8.394 -26.160 1.00 94.31 303 LYS A O 1
ATOM 2456 N N . LYS A 1 304 ? 17.456 -7.779 -27.688 1.00 95.25 304 LYS A N 1
ATOM 2457 C CA . LYS A 1 304 ? 16.739 -6.594 -28.189 1.00 95.25 304 LYS A CA 1
ATOM 2458 C C . LYS A 1 304 ? 15.318 -6.951 -28.630 1.00 95.25 304 LYS A C 1
ATOM 2460 O O . LYS A 1 304 ? 14.369 -6.243 -28.298 1.00 95.25 304 LYS A O 1
ATOM 2465 N N . GLU A 1 305 ? 15.154 -8.068 -29.333 1.00 96.06 305 GLU A N 1
ATOM 2466 C CA . GLU A 1 305 ? 13.870 -8.504 -29.888 1.00 96.06 305 GLU A CA 1
ATOM 2467 C C . GLU A 1 305 ? 12.832 -8.751 -28.786 1.00 96.06 305 GLU A C 1
ATOM 2469 O O . GLU A 1 305 ? 11.664 -8.382 -28.935 1.00 96.06 305 GLU A O 1
ATOM 2474 N N . ASP A 1 306 ? 13.256 -9.321 -27.654 1.00 94.81 306 ASP A N 1
ATOM 2475 C CA . ASP A 1 306 ? 12.384 -9.551 -26.503 1.00 94.81 306 ASP A CA 1
ATOM 2476 C C . ASP A 1 306 ? 11.983 -8.230 -25.835 1.00 94.81 306 ASP A C 1
ATOM 2478 O O . ASP A 1 306 ? 10.800 -8.027 -25.536 1.00 94.81 306 ASP A O 1
ATOM 2482 N N . ILE A 1 307 ? 12.930 -7.299 -25.666 1.00 97.38 307 ILE A N 1
ATOM 2483 C CA . ILE A 1 307 ? 12.653 -5.958 -25.133 1.00 97.38 307 ILE A CA 1
ATOM 2484 C C . ILE A 1 307 ? 11.634 -5.229 -26.014 1.00 97.38 307 ILE A C 1
ATOM 2486 O O . ILE A 1 307 ? 10.597 -4.795 -25.507 1.00 97.38 307 ILE A O 1
ATOM 2490 N N . LEU A 1 308 ? 11.865 -5.153 -27.327 1.00 97.06 308 LEU A N 1
ATOM 2491 C CA . LEU A 1 308 ? 10.973 -4.463 -28.266 1.00 97.06 308 LEU A CA 1
ATOM 2492 C C . LEU A 1 308 ? 9.585 -5.115 -28.332 1.00 97.06 308 LEU A C 1
ATOM 2494 O O . LEU A 1 308 ? 8.555 -4.432 -28.340 1.00 97.06 308 LEU A O 1
ATOM 2498 N N . LYS A 1 309 ? 9.522 -6.450 -28.294 1.00 97.50 309 LYS A N 1
ATOM 2499 C CA . LYS A 1 309 ? 8.260 -7.198 -28.228 1.00 97.50 309 LYS A CA 1
ATOM 2500 C C . LYS A 1 309 ? 7.440 -6.836 -26.991 1.00 97.50 309 LYS A C 1
ATOM 2502 O O . LYS A 1 309 ? 6.216 -6.686 -27.091 1.00 97.50 309 LYS A O 1
ATOM 2507 N N . TYR A 1 310 ? 8.069 -6.741 -25.821 1.00 97.94 310 TYR A N 1
ATOM 2508 C CA . TYR A 1 310 ? 7.369 -6.377 -24.589 1.00 97.94 310 TYR A CA 1
ATOM 2509 C C . TYR A 1 310 ? 7.088 -4.876 -24.497 1.00 97.94 310 TYR A C 1
ATOM 2511 O O . TYR A 1 310 ? 6.022 -4.516 -24.005 1.00 97.94 310 TYR A O 1
ATOM 2519 N N . ARG A 1 311 ? 7.945 -4.013 -25.052 1.00 97.88 311 ARG A N 1
ATOM 2520 C CA . ARG A 1 311 ? 7.709 -2.569 -25.214 1.00 97.88 311 ARG A CA 1
ATOM 2521 C C . ARG A 1 311 ? 6.447 -2.292 -26.026 1.00 97.88 311 ARG A C 1
ATOM 2523 O O . ARG A 1 311 ? 5.585 -1.544 -25.576 1.00 97.88 311 ARG A O 1
ATOM 2530 N N . ASN A 1 312 ? 6.257 -2.984 -27.148 1.00 98.06 312 ASN A N 1
ATOM 2531 C CA . ASN A 1 312 ? 5.038 -2.864 -27.959 1.00 98.06 312 ASN A CA 1
ATOM 2532 C C . ASN A 1 312 ? 3.776 -3.348 -27.222 1.00 98.06 312 ASN A C 1
ATOM 2534 O O . ASN A 1 312 ? 2.681 -2.818 -27.417 1.00 98.06 312 ASN A O 1
ATOM 2538 N N . GLN A 1 313 ? 3.898 -4.362 -26.360 1.00 98.50 313 GLN A N 1
ATOM 2539 C CA . GLN A 1 313 ? 2.788 -4.786 -25.498 1.00 98.50 313 GLN A CA 1
ATOM 2540 C C . GLN A 1 313 ? 2.516 -3.771 -24.381 1.00 98.50 313 GLN A C 1
ATOM 2542 O O . GLN A 1 313 ? 1.353 -3.512 -24.080 1.00 98.50 313 GLN A O 1
ATOM 2547 N N . ALA A 1 314 ? 3.567 -3.187 -23.803 1.00 98.44 314 ALA A N 1
ATOM 2548 C CA . ALA A 1 314 ? 3.489 -2.164 -22.769 1.00 98.44 314 ALA A CA 1
ATOM 2549 C C . ALA A 1 314 ? 2.807 -0.891 -23.280 1.00 98.44 314 ALA A C 1
ATOM 2551 O O . ALA A 1 314 ? 1.937 -0.359 -22.601 1.00 98.44 314 ALA A O 1
ATOM 2552 N N . GLU A 1 315 ? 3.125 -0.447 -24.496 1.00 98.56 315 GLU A N 1
ATOM 2553 C CA . GLU A 1 315 ? 2.480 0.707 -25.129 1.00 98.56 315 GLU A CA 1
ATOM 2554 C C . GLU A 1 315 ? 0.981 0.471 -25.362 1.00 98.56 315 GLU A C 1
ATOM 2556 O O . GLU A 1 315 ? 0.154 1.309 -25.002 1.00 98.56 315 GLU A O 1
ATOM 2561 N N . LYS A 1 316 ? 0.605 -0.707 -25.881 1.00 98.56 316 LYS A N 1
ATOM 2562 C CA . LYS A 1 316 ? -0.810 -1.092 -26.036 1.00 98.56 316 LYS A CA 1
ATOM 2563 C C . LYS A 1 316 ? -1.532 -1.159 -24.692 1.00 98.56 316 LYS A C 1
ATOM 2565 O O . LYS A 1 316 ? -2.687 -0.747 -24.598 1.00 98.56 316 LYS A O 1
ATOM 2570 N N . PHE A 1 317 ? -0.869 -1.684 -23.661 1.00 98.69 317 PHE A N 1
ATOM 2571 C CA . PHE A 1 317 ? -1.423 -1.725 -22.313 1.00 98.69 317 PHE A CA 1
ATOM 2572 C C . PHE A 1 317 ? -1.629 -0.313 -21.762 1.00 98.69 317 PHE A C 1
ATOM 2574 O O . PHE A 1 317 ? -2.728 0.003 -21.316 1.00 98.69 317 PHE A O 1
ATOM 2581 N N . LEU A 1 318 ? -0.619 0.552 -21.864 1.00 98.69 318 LEU A N 1
ATOM 2582 C CA . LEU A 1 318 ? -0.695 1.934 -21.409 1.00 98.69 318 LEU A CA 1
ATOM 2583 C C . LEU A 1 318 ? -1.813 2.699 -22.122 1.00 98.69 318 LEU A C 1
ATOM 2585 O O . LEU A 1 318 ? -2.608 3.349 -21.451 1.00 98.69 318 LEU A O 1
ATOM 2589 N N . LYS A 1 319 ? -1.931 2.568 -23.451 1.00 98.44 319 LYS A N 1
ATOM 2590 C CA . LYS A 1 319 ? -3.020 3.181 -24.225 1.00 98.44 319 LYS A CA 1
ATOM 2591 C C . LYS A 1 319 ? -4.391 2.761 -23.690 1.00 98.44 319 LYS A C 1
ATOM 2593 O O . LYS A 1 319 ? -5.212 3.618 -23.391 1.00 98.44 319 LYS A O 1
ATOM 2598 N N . LYS A 1 320 ? -4.602 1.459 -23.475 1.00 98.19 320 LYS A N 1
ATOM 2599 C CA . LYS A 1 320 ? -5.849 0.938 -22.899 1.00 98.19 320 LYS A CA 1
ATOM 2600 C C . LYS A 1 320 ? -6.116 1.486 -21.491 1.00 98.19 320 LYS A C 1
ATOM 2602 O O . LYS A 1 320 ? -7.253 1.805 -21.161 1.00 98.19 320 LYS A O 1
ATOM 2607 N N . SER A 1 321 ? -5.092 1.580 -20.644 1.00 98.31 321 SER A N 1
ATOM 2608 C CA . SER A 1 321 ? -5.237 2.145 -19.297 1.00 98.31 321 SER A CA 1
ATOM 2609 C C . SER A 1 321 ? -5.617 3.629 -19.333 1.00 98.31 321 SER A C 1
ATOM 2611 O O . SER A 1 321 ? -6.428 4.062 -18.519 1.00 98.31 321 SER A O 1
ATOM 2613 N N . ILE A 1 322 ? -5.077 4.389 -20.292 1.00 98.38 322 ILE A N 1
ATOM 2614 C CA . ILE A 1 322 ? -5.420 5.800 -20.520 1.00 98.38 322 ILE A CA 1
ATOM 2615 C C . ILE A 1 322 ? -6.864 5.940 -21.009 1.00 98.38 322 ILE A C 1
ATOM 2617 O O . ILE A 1 322 ? -7.593 6.763 -20.473 1.00 98.38 322 ILE A O 1
ATOM 2621 N N . GLU A 1 323 ? -7.313 5.100 -21.943 1.00 98.00 323 GLU A N 1
ATOM 2622 C CA . GLU A 1 323 ? -8.709 5.106 -22.410 1.00 98.00 323 GLU A CA 1
ATOM 2623 C C . GLU A 1 323 ? -9.690 4.895 -21.242 1.00 98.00 323 GLU A C 1
ATOM 2625 O O . GLU A 1 323 ? -10.682 5.610 -21.120 1.00 98.00 323 GLU A O 1
ATOM 2630 N N . VAL A 1 324 ? -9.381 3.969 -20.321 1.00 97.00 324 VAL A N 1
ATOM 2631 C CA . VAL A 1 324 ? -10.189 3.765 -19.103 1.00 97.00 324 VAL A CA 1
ATOM 2632 C C . VAL A 1 324 ? -10.180 5.010 -18.212 1.00 97.00 324 VAL A C 1
ATOM 2634 O O . VAL A 1 324 ? -11.231 5.384 -17.698 1.00 97.00 324 VAL A O 1
ATOM 2637 N N . PHE A 1 325 ? -9.026 5.659 -18.039 1.00 96.88 325 PHE A N 1
ATOM 2638 C CA . PHE A 1 325 ? -8.908 6.900 -17.268 1.00 96.88 325 PHE A CA 1
ATOM 2639 C C . PHE A 1 325 ? -9.700 8.066 -17.871 1.00 96.88 325 PHE A C 1
ATOM 2641 O O . PHE A 1 325 ? -10.278 8.861 -17.136 1.00 96.88 325 PHE A O 1
ATOM 2648 N N . GLU A 1 326 ? -9.697 8.203 -19.193 1.00 95.50 326 GLU A N 1
ATOM 2649 C CA . GLU A 1 326 ? -10.394 9.283 -19.896 1.00 95.50 326 GLU A CA 1
ATOM 2650 C C . GLU A 1 326 ? -11.912 9.059 -19.933 1.00 95.50 326 GLU A C 1
ATOM 2652 O O . GLU A 1 326 ? -12.665 10.027 -19.958 1.00 95.50 326 GLU A O 1
ATOM 2657 N N . SER A 1 327 ? -12.357 7.799 -19.885 1.00 91.75 327 SER A N 1
ATOM 2658 C CA . SER A 1 327 ? -13.778 7.421 -19.905 1.00 91.75 327 SER A CA 1
ATOM 2659 C C . SER A 1 327 ? -14.519 7.536 -18.565 1.00 91.75 327 SER A C 1
ATOM 2661 O O . SER A 1 327 ? -15.747 7.455 -18.554 1.00 91.75 327 SER A O 1
ATOM 2663 N N . GLY A 1 328 ? -13.791 7.655 -17.451 1.00 78.88 328 GLY A N 1
ATOM 2664 C CA . GLY A 1 328 ? -14.337 7.800 -16.094 1.00 78.88 328 GLY A CA 1
ATOM 2665 C C . GLY A 1 328 ? -14.147 9.205 -15.553 1.00 78.88 328 GLY A C 1
ATOM 2666 O O . GLY A 1 328 ? -14.967 9.619 -14.711 1.00 78.88 328 GLY A O 1
#

Solvent-accessible surface area (backbone atoms only — not comparable to full-atom values): 17195 Å² total; per-residue (Å²): 108,67,74,60,52,66,29,75,71,34,42,34,45,49,47,53,36,53,64,33,49,83,50,72,34,38,67,67,54,46,10,60,76,35,74,47,52,56,71,57,43,51,54,51,50,54,52,34,40,77,70,46,28,32,45,78,47,78,57,91,96,44,59,30,38,28,46,26,47,80,29,69,70,24,38,52,52,38,50,52,53,46,50,52,51,55,69,67,40,59,67,68,62,39,50,49,51,52,51,42,51,50,55,46,36,75,78,42,42,95,40,54,43,32,34,30,40,16,55,47,52,51,65,73,68,49,60,98,84,48,49,48,34,36,42,38,32,20,81,48,27,72,66,48,41,56,50,46,52,58,45,44,52,53,42,26,66,75,69,72,34,59,69,50,80,44,65,27,32,67,66,60,44,50,54,37,41,71,32,20,32,47,66,55,53,44,37,71,51,41,42,38,79,80,42,61,76,55,64,65,64,57,54,64,46,51,81,85,53,65,65,33,72,64,52,51,48,53,48,50,53,51,27,51,58,34,54,70,54,32,65,70,34,23,75,82,35,28,70,65,25,45,55,38,48,43,50,21,35,50,40,23,45,39,41,41,31,49,52,69,78,36,77,54,60,46,90,81,46,35,32,63,60,34,32,77,82,37,52,69,60,14,49,47,40,52,51,45,50,51,54,44,48,40,31,74,76,67,66,47,87,57,53,44,68,59,52,52,56,49,46,57,50,32,51,56,46,32,53,54,20,47,53,49,45,74,75,101

Sequence (328 aa):
MLNELFSSSGVDILRVLCMAPYKEFYLRELAKESKTSPAHTSRMLNNLMKHNIVKKRKAGRQDFYRIDLEKQLAAYIFNLFHLERRLSLPAEFRAAMEEFCTRLKEKSGKDIISIILFGSVAKGKAGSESDLDILVISKKPEKTKDLTRDALQDISWFYGRQVEDHVHSMEGFDSRYKEGNDLIINVLRDGIVFHDSGFYVDYLKKELPSPSREYIRGTIDFARGKLRGIDDLSEKYPGTAIMPLRIAVRDAGRILLLSKGIIPGSRHDLPKQVSRFDRKNGNLIKKVNRMFESYEKEGKELKKEDILKYRNQAEKFLKKSIEVFESG

pLDDT: mean 92.77, std 5.38, range [69.19, 98.69]

Secondary structure (DSSP, 8-state):
-HHHHTSHHHHHHHHHHHHSTT--EEHHHHHHHTT--HHHHHHHHHHHHHTTSEEEEEETTEEEEEE-TTSHHHHHHHHHHHHHHHHTS-HHHHHHHHHHHHHHHHHHTTTEEEEEEEHHHHTT---TT--EEEEEEESSHHHHHHHHHHHHHHHHHHH---EEEEEE-HHHHHHHHHTT-HHHHHHHHH-EEEEESSHHHHHHTSPPPPPPHHHHHHHHHHHHHHHHTHHHHHHH-HHHHHHHHHHHHHHHHHHHHHTTT-----TTTHHHHHHTT-HHHHHHHHHHHHHHHHHHTT-----HHHHHHHHHHHHHHHHHHHHHHHH-

Foldseek 3Di:
DVCLCPDLLNVLLLLVQLQFQQDWDFLVRSCVNSVHDSVSSVVSQVVCVVVQQKDWDDDPPTITIHGQLVDPVNVVSSLVSLVVLLVPQDPLLSVLLVQLVVQLCVVAVVFWAWKKWFACRLVVNDDLADATEIETETNCQVVSVVSSVVSQVVSCVPSVHHYHYDGYYLVRLVVCQQQLPLVSVRCLRRIRTPDHPCSSSVVVNDHRDQHHLVNLVVLLVLLVVLLVCLLVCLVPPVLVSLVSLLSLLQSLLCLLQSLVSHRAGPLVCSLVSSCVVPVPSSVLNVVSVVVNCCCPPVVDDDHSVVSVVSSVVSVVSSVVSVVSNVVD

Mean predicted aligned error: 4.81 Å

Nearest PDB structures (foldseek):
  4a6d-assembly1_A  TM=8.298E-01  e=1.215E-02  Homo sapiens
  6j05-assembly1_A  TM=8.105E-01  e=6.716E-02  Acidithiobacillus ferrooxidans
  3hrm-assembly1_B  TM=6.715E-01  e=1.579E-01  Staphylococcus aureus subsp. aureus str. Newman
  2qww-assembly1_B  TM=7.278E-01  e=3.894E-01  Listeria monocytogenes serotype 4b str. F2365
  3oop-assembly1_A-2  TM=5.437E-01  e=1.656E-01  Listeria innocua Clip11262